Protein AF-A0A9W8JHU0-F1 (afdb_monomer_lite)

Sequence (230 aa):
MAGVMGHVMDSIQKGAQGLMTTDEAKEFADSNRLIPSFDATATEPGDVYPLHNIIPEAEWKALSVSAFDSTTNDKERLALLPHRSSEWVRRQLKAITVSKDSSKTKKKNIKILLYISGMLAFRQATFKKDIEKDRIYERLAPLPTIVADSLLSRFTELENFAADSETLAKDLSMSTTEINQLFKSLGCKISKLTDRERTRLGIADNAAETKRAVLTAPVEFPKPRLKRKT

Foldseek 3Di:
DVVVVVVVVVVVVVVCPPPQDPVSVVVVVVVPDPDFDADPPDPDPQRRHDPCSVPPPVQLVQDDCVQVVPDPDLVSNLVLALANPDPVLSVQLVCLVPDPDDPVVSSVSVSVSNLVSLVVLQCVQPVDPQRDLVSNCVSNVSGDVVSSVVCCVPVHDLPPQKAQLVVVCVVVVHDSVVSVVVLLQVQWDWAQDDPVRCNRSVHDPVCRPGTIGHADPPRDHDDPDDDDDD

pLDDT: mean 80.21, std 10.45, range [53.59, 92.62]

Radius of gyration: 26.2 Å; chains: 1; bounding box: 68×59×77 Å

Organism: NCBI:txid2828524

Structure (mmCIF, N/CA/C/O backbone):
data_AF-A0A9W8JHU0-F1
#
_entry.id   AF-A0A9W8JHU0-F1
#
loop_
_atom_site.group_PDB
_atom_site.id
_atom_site.type_symbol
_atom_site.label_atom_id
_atom_site.label_alt_id
_atom_site.label_comp_id
_atom_site.label_asym_id
_atom_site.label_entity_id
_atom_site.label_seq_id
_atom_site.pdbx_PDB_ins_code
_atom_site.Cartn_x
_atom_site.Cartn_y
_atom_site.Cartn_z
_atom_site.occupancy
_atom_site.B_iso_or_equiv
_atom_site.auth_seq_id
_atom_site.auth_comp_id
_atom_site.auth_asym_id
_atom_site.auth_atom_id
_atom_site.pdbx_PDB_model_num
ATOM 1 N N . MET A 1 1 ? -0.727 37.476 53.785 1.00 55.06 1 MET A N 1
ATOM 2 C CA . MET A 1 1 ? -1.318 37.302 52.436 1.00 55.06 1 MET A CA 1
ATOM 3 C C . MET A 1 1 ? -0.439 36.520 51.444 1.00 55.06 1 MET A C 1
ATOM 5 O O . MET A 1 1 ? -0.880 36.312 50.327 1.00 55.06 1 MET A O 1
ATOM 9 N N . ALA A 1 2 ? 0.745 36.010 51.823 1.00 54.62 2 ALA A N 1
ATOM 10 C CA . ALA A 1 2 ? 1.618 35.261 50.902 1.00 54.62 2 ALA A CA 1
ATOM 11 C C . ALA A 1 2 ? 1.202 33.787 50.665 1.00 54.62 2 ALA A C 1
ATOM 13 O O . ALA A 1 2 ? 1.438 33.254 49.589 1.00 54.62 2 ALA A O 1
ATOM 14 N N . GLY A 1 3 ? 0.540 33.134 51.631 1.00 58.03 3 GLY A N 1
ATOM 15 C CA . GLY A 1 3 ? 0.167 31.711 51.522 1.00 58.03 3 GLY A CA 1
ATOM 16 C C . GLY A 1 3 ? -1.015 31.410 50.591 1.00 58.03 3 GLY A C 1
ATOM 17 O O . GLY A 1 3 ? -1.112 30.313 50.053 1.00 58.03 3 GLY A O 1
ATOM 18 N N . VAL A 1 4 ? -1.895 32.389 50.347 1.00 61.19 4 VAL A N 1
ATOM 19 C CA . VAL A 1 4 ? -3.080 32.203 49.485 1.00 61.19 4 VAL A CA 1
ATOM 20 C C . VAL A 1 4 ? -2.676 32.127 48.011 1.00 61.19 4 VAL A C 1
ATOM 22 O O . VAL A 1 4 ? -3.212 31.310 47.271 1.00 61.19 4 VAL A O 1
ATOM 25 N N . MET A 1 5 ? -1.664 32.901 47.604 1.00 60.38 5 MET A N 1
ATOM 26 C CA . MET A 1 5 ? -1.100 32.836 46.251 1.00 60.38 5 MET A CA 1
ATOM 27 C C . MET A 1 5 ? -0.494 31.460 45.947 1.00 60.38 5 MET A C 1
ATOM 29 O O . MET A 1 5 ? -0.677 30.957 44.845 1.00 60.38 5 MET A O 1
ATOM 33 N N . GLY A 1 6 ? 0.154 30.815 46.926 1.00 71.56 6 GLY A N 1
ATOM 34 C CA . GLY A 1 6 ? 0.712 29.467 46.764 1.00 71.56 6 GLY A CA 1
ATOM 35 C C . GLY A 1 6 ? -0.357 28.408 46.485 1.00 71.56 6 GLY A C 1
ATOM 36 O O . GLY A 1 6 ? -0.206 27.615 45.563 1.00 71.56 6 GLY A O 1
ATOM 37 N N . HIS A 1 7 ? -1.481 28.446 47.207 1.00 70.94 7 HIS A N 1
ATOM 38 C CA . HIS A 1 7 ? -2.600 27.524 46.976 1.00 70.94 7 HIS A CA 1
ATOM 39 C C . HIS A 1 7 ? -3.327 27.772 45.648 1.00 70.94 7 HIS A C 1
ATOM 41 O O . HIS A 1 7 ? -3.800 26.823 45.021 1.00 70.94 7 HIS A O 1
ATOM 47 N N . VAL A 1 8 ? -3.399 29.027 45.195 1.00 72.88 8 VAL A N 1
ATOM 48 C CA . VAL A 1 8 ? -3.944 29.365 43.872 1.00 72.88 8 VAL A CA 1
ATOM 49 C C . VAL A 1 8 ? -3.005 28.880 42.761 1.00 72.88 8 VAL A C 1
ATOM 51 O O . VAL A 1 8 ? -3.4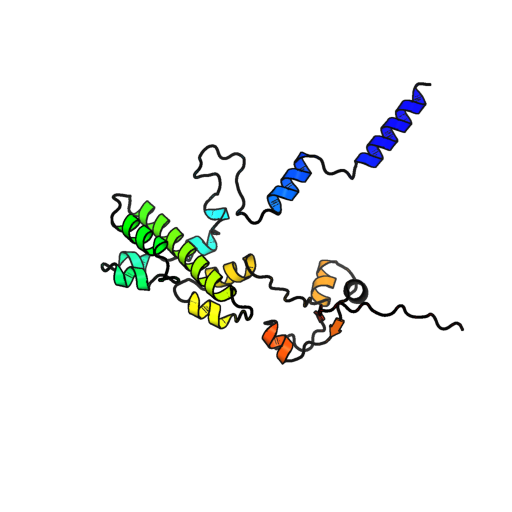65 28.287 41.793 1.00 72.88 8 VAL A O 1
ATOM 54 N N . MET A 1 9 ? -1.687 29.028 42.920 1.00 69.81 9 MET A N 1
ATOM 55 C CA . MET A 1 9 ? -0.715 28.517 41.945 1.00 69.81 9 MET A CA 1
ATOM 56 C C . MET A 1 9 ? -0.734 26.980 41.855 1.00 69.81 9 MET A C 1
ATOM 58 O O . MET A 1 9 ? -0.717 26.428 40.758 1.00 69.81 9 MET A O 1
ATOM 62 N N . ASP A 1 10 ? -0.831 26.296 42.999 1.00 74.62 10 ASP A N 1
ATOM 63 C CA . ASP A 1 10 ? -0.839 24.828 43.095 1.00 74.62 10 ASP A CA 1
ATOM 64 C C . ASP A 1 10 ? -2.139 24.213 42.533 1.00 74.62 10 ASP A C 1
ATOM 66 O O . ASP A 1 10 ? -2.130 23.162 41.888 1.00 74.62 10 ASP A O 1
ATOM 70 N N . SER A 1 11 ? -3.274 24.905 42.696 1.00 69.31 11 SER A N 1
ATOM 71 C CA . SER A 1 11 ? -4.550 24.508 42.078 1.00 69.31 11 SER A CA 1
ATOM 72 C C . SER A 1 11 ? -4.576 24.745 40.564 1.00 69.31 11 SER A C 1
ATOM 74 O O . SER A 1 11 ? -5.120 23.913 39.836 1.00 69.31 11 SER A O 1
ATOM 76 N N . ILE A 1 12 ? -3.925 25.805 40.070 1.00 67.31 12 ILE A N 1
ATOM 77 C CA . ILE A 1 12 ? -3.731 26.033 38.629 1.00 67.31 12 ILE A CA 1
ATOM 78 C C . ILE A 1 12 ? -2.804 24.963 38.027 1.00 67.31 12 ILE A C 1
ATOM 80 O O . ILE A 1 12 ? -3.128 24.404 36.980 1.00 67.31 12 ILE A O 1
ATOM 84 N N . GLN A 1 13 ? -1.698 24.610 38.695 1.00 63.06 13 GLN A N 1
ATOM 85 C CA . GLN A 1 13 ? -0.788 23.551 38.234 1.00 63.06 13 GLN A CA 1
ATOM 86 C C . GLN A 1 13 ? -1.458 22.171 38.193 1.00 63.06 13 GLN A C 1
ATOM 88 O O . GLN A 1 13 ? -1.288 21.447 37.214 1.00 63.06 13 GLN A O 1
ATOM 93 N N . LYS A 1 14 ? -2.278 21.821 39.194 1.00 67.38 14 LYS A N 1
ATOM 94 C CA . LYS A 1 14 ? -3.078 20.581 39.172 1.00 67.38 14 LYS A CA 1
ATOM 95 C C . LYS A 1 14 ? -4.123 20.554 38.056 1.00 67.38 14 LYS A C 1
ATOM 97 O O . LYS A 1 14 ? -4.349 19.498 37.478 1.00 67.38 14 LYS A O 1
ATOM 102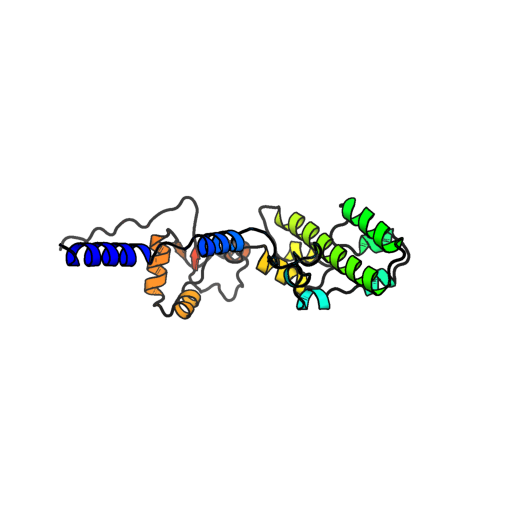 N N . GLY A 1 15 ? -4.738 21.691 37.726 1.00 64.06 15 GLY A N 1
ATOM 103 C CA . GLY A 1 15 ? -5.664 21.797 36.591 1.00 64.06 15 GLY A CA 1
ATOM 104 C C . GLY A 1 15 ? -4.973 21.710 35.225 1.00 64.06 15 GLY A C 1
ATOM 105 O O . GLY A 1 15 ? -5.574 21.245 34.260 1.00 64.06 15 GLY A O 1
ATOM 106 N N . ALA A 1 16 ? -3.701 22.112 35.147 1.00 60.84 16 ALA A N 1
ATOM 107 C CA . ALA A 1 16 ? -2.912 22.105 33.918 1.00 60.84 16 ALA A CA 1
ATOM 108 C C . ALA A 1 16 ? -2.255 20.751 33.587 1.00 60.84 16 ALA A C 1
ATOM 110 O O . ALA A 1 16 ? -1.805 20.572 32.461 1.00 60.84 16 ALA A O 1
ATOM 111 N N . GLN A 1 17 ? -2.242 19.777 34.507 1.00 59.00 17 GLN A N 1
ATOM 112 C CA . GLN A 1 17 ? -1.649 18.444 34.284 1.00 59.00 17 GLN A CA 1
ATOM 113 C C . GLN A 1 17 ? -2.310 17.622 33.159 1.00 59.00 17 GLN A C 1
ATOM 115 O O . GLN A 1 17 ? -1.740 16.626 32.729 1.00 59.00 17 GLN A O 1
ATOM 120 N N . GLY A 1 18 ? -3.499 18.016 32.687 1.00 59.31 18 GLY A N 1
ATOM 121 C CA . GLY A 1 18 ? -4.190 17.379 31.558 1.00 59.31 18 GLY A CA 1
ATOM 122 C C . GLY A 1 18 ? -4.117 18.157 30.240 1.00 59.31 18 GLY A C 1
ATOM 123 O O . GLY A 1 18 ? -4.690 17.713 29.247 1.00 59.31 18 GLY A O 1
ATOM 124 N N . LEU A 1 19 ? -3.468 19.327 30.220 1.00 63.78 19 LEU A N 1
ATOM 125 C CA . LEU A 1 19 ? -3.257 20.093 28.995 1.00 63.78 19 LEU A CA 1
ATOM 126 C C . LEU A 1 19 ? -2.015 19.548 28.299 1.00 63.78 19 LEU A C 1
ATOM 128 O O . LEU A 1 19 ? -0.898 19.750 28.766 1.00 63.78 19 LEU A O 1
ATOM 132 N N . MET A 1 20 ? -2.236 18.863 27.179 1.00 65.38 20 MET A N 1
ATOM 133 C CA . MET A 1 20 ? -1.169 18.443 26.279 1.00 65.38 20 MET A CA 1
ATOM 134 C C . MET A 1 20 ? -0.327 19.670 25.912 1.00 65.38 20 MET A C 1
ATOM 136 O O . MET A 1 20 ? -0.871 20.709 25.518 1.00 65.38 20 MET A O 1
ATOM 140 N N . THR A 1 21 ? 0.986 19.574 26.103 1.00 79.00 21 THR A N 1
ATOM 141 C CA . THR A 1 21 ? 1.899 20.671 25.773 1.00 79.00 21 THR A CA 1
ATOM 142 C C . THR A 1 21 ? 1.829 20.976 24.276 1.00 79.00 21 THR A C 1
ATOM 144 O O . THR A 1 21 ? 1.393 20.149 23.473 1.00 79.00 21 THR A O 1
ATOM 147 N N . THR A 1 22 ? 2.237 22.178 23.864 1.00 74.50 22 THR A N 1
ATOM 148 C CA . THR A 1 22 ? 2.213 22.558 22.440 1.00 74.50 22 THR A CA 1
ATOM 149 C C . THR A 1 22 ? 3.026 21.604 21.565 1.00 74.50 22 THR A C 1
ATOM 151 O O . THR A 1 22 ? 2.660 21.382 20.411 1.00 74.50 22 THR A O 1
ATOM 154 N N . ASP A 1 23 ? 4.086 21.021 22.122 1.00 76.94 23 ASP A N 1
ATOM 155 C CA . ASP A 1 23 ? 4.966 20.085 21.426 1.00 76.94 23 ASP A CA 1
ATOM 156 C C . ASP A 1 23 ? 4.333 18.692 21.330 1.00 76.94 23 ASP A C 1
ATOM 158 O O . ASP A 1 23 ? 4.221 18.157 20.230 1.00 76.94 23 ASP A O 1
ATOM 162 N N . GLU A 1 24 ? 3.778 18.161 22.423 1.00 75.12 24 GLU A N 1
ATOM 163 C CA . GLU A 1 24 ? 3.021 16.897 22.404 1.00 75.12 24 GLU A CA 1
ATOM 164 C C . GLU A 1 24 ? 1.788 16.985 21.489 1.00 75.12 24 GLU A C 1
ATOM 166 O O . GLU A 1 24 ? 1.458 16.037 20.779 1.00 75.12 24 GLU A O 1
ATOM 171 N N . ALA A 1 25 ? 1.123 18.145 21.441 1.00 72.06 25 ALA A N 1
ATOM 172 C CA . ALA A 1 25 ? -0.010 18.376 20.551 1.00 72.06 25 ALA A CA 1
ATOM 173 C C . ALA A 1 25 ? 0.395 18.358 19.080 1.00 72.06 25 ALA A C 1
ATOM 175 O O . ALA A 1 25 ? -0.348 17.861 18.229 1.00 72.06 25 ALA A O 1
ATOM 176 N N . LYS A 1 26 ? 1.582 18.886 18.782 1.00 76.38 26 LYS A N 1
ATOM 177 C CA . LYS A 1 26 ? 2.152 18.862 17.443 1.00 76.38 26 LYS A CA 1
ATOM 178 C C . LYS A 1 26 ? 2.584 17.450 17.057 1.00 76.38 26 LYS A C 1
ATOM 180 O O . LYS A 1 26 ? 2.244 17.022 15.963 1.00 76.38 26 LYS A O 1
ATOM 185 N N . GLU A 1 27 ? 3.241 16.706 17.941 1.00 75.12 27 GLU A N 1
ATOM 186 C CA . GLU A 1 27 ? 3.619 15.306 17.702 1.00 75.12 27 GLU A CA 1
ATOM 187 C C . GLU A 1 27 ? 2.394 14.400 17.518 1.00 75.12 27 GLU A C 1
ATOM 189 O O . GLU A 1 27 ? 2.356 13.562 16.613 1.00 75.12 27 GLU A O 1
ATOM 194 N N . PHE A 1 28 ? 1.342 14.605 18.313 1.00 69.25 28 PHE A N 1
ATOM 195 C CA . PHE A 1 28 ? 0.068 13.908 18.148 1.00 69.25 28 PHE A CA 1
ATOM 196 C C . PHE A 1 28 ? -0.609 14.257 16.816 1.00 69.25 28 PHE A C 1
ATOM 198 O O . PHE A 1 28 ? -1.157 13.389 16.135 1.00 69.25 28 PHE A O 1
ATOM 205 N N . ALA A 1 29 ? -0.572 15.526 16.409 1.00 72.06 29 ALA A N 1
ATOM 206 C CA . ALA A 1 29 ? -1.088 15.928 15.108 1.00 72.06 29 ALA A CA 1
ATOM 207 C C . ALA A 1 29 ? -0.252 15.330 13.966 1.00 72.06 29 ALA A C 1
ATOM 209 O O . ALA A 1 29 ? -0.825 14.833 13.000 1.00 72.06 29 ALA A O 1
ATOM 210 N N . ASP A 1 30 ? 1.077 15.349 14.086 1.00 74.69 30 ASP A N 1
ATOM 211 C CA . ASP A 1 30 ? 2.030 14.893 13.073 1.00 74.69 30 ASP A CA 1
ATOM 212 C C . ASP A 1 30 ? 2.004 13.368 12.894 1.00 74.69 30 ASP A C 1
ATOM 214 O O . ASP A 1 30 ? 2.036 12.899 11.757 1.00 74.69 30 ASP A O 1
ATOM 218 N N . SER A 1 31 ? 1.835 12.603 13.976 1.00 71.44 31 SER A N 1
ATOM 219 C CA . SER A 1 31 ? 1.656 11.141 13.937 1.00 71.44 31 SER A CA 1
ATOM 220 C C . SER A 1 31 ? 0.327 10.700 13.316 1.00 71.44 31 SER A C 1
ATOM 222 O O . SER A 1 31 ? 0.262 9.635 12.708 1.00 71.44 31 SER A O 1
ATOM 224 N N . ASN A 1 32 ? -0.718 11.529 13.401 1.00 74.44 32 ASN A N 1
ATOM 225 C CA . ASN A 1 32 ? -2.018 11.261 12.778 1.00 74.44 32 ASN A CA 1
ATOM 226 C C . ASN A 1 32 ? -2.114 11.729 11.316 1.00 74.44 32 ASN A C 1
ATOM 228 O O . ASN A 1 32 ? -3.148 11.540 10.667 1.00 74.44 32 ASN A O 1
ATOM 232 N N . ARG A 1 33 ? -1.070 12.360 10.766 1.00 78.50 33 ARG A N 1
ATOM 233 C CA . ARG A 1 33 ? -1.072 12.754 9.352 1.00 78.50 33 ARG A CA 1
ATOM 234 C C . ARG A 1 33 ? -1.004 11.513 8.466 1.00 78.50 33 ARG A C 1
ATOM 236 O O . ARG A 1 33 ? -0.225 10.599 8.704 1.00 78.50 33 ARG A O 1
ATOM 243 N N . LEU A 1 34 ? -1.759 11.531 7.366 1.00 82.94 34 LEU A N 1
ATOM 244 C CA . LEU A 1 34 ? -1.748 10.486 6.332 1.00 82.94 34 LEU A CA 1
ATOM 245 C C . LEU A 1 34 ? -0.512 10.596 5.420 1.00 82.94 34 LEU A C 1
ATOM 247 O O . LEU A 1 34 ? -0.625 10.685 4.196 1.00 82.94 34 LEU A O 1
ATOM 251 N N . ILE A 1 35 ? 0.671 10.642 6.025 1.00 85.25 35 ILE A N 1
ATOM 252 C CA . ILE A 1 35 ? 1.967 10.690 5.350 1.00 85.25 35 ILE A CA 1
ATOM 253 C C . ILE A 1 35 ? 2.872 9.594 5.919 1.00 85.25 35 ILE A C 1
ATOM 255 O O . ILE A 1 35 ? 2.675 9.167 7.056 1.00 85.25 35 ILE A O 1
ATOM 259 N N . PRO A 1 36 ? 3.862 9.109 5.152 1.00 86.06 36 PRO A N 1
ATOM 260 C CA . PRO A 1 36 ? 4.868 8.207 5.696 1.00 86.06 36 PRO A CA 1
ATOM 261 C C . PRO A 1 36 ? 5.606 8.847 6.878 1.00 86.06 36 PRO A C 1
ATOM 263 O O . PRO A 1 36 ? 5.732 10.069 6.942 1.00 86.06 36 PRO A O 1
ATOM 266 N N . SER A 1 37 ? 6.133 8.020 7.783 1.00 87.06 37 SER A N 1
ATOM 267 C CA . SER A 1 37 ? 6.939 8.507 8.907 1.00 87.06 37 SER A CA 1
ATOM 268 C C . SER A 1 37 ? 8.155 9.284 8.392 1.00 87.06 37 SER A C 1
ATOM 270 O O . SER A 1 37 ? 8.978 8.734 7.647 1.00 87.06 37 SER A O 1
ATOM 272 N N . PHE A 1 38 ? 8.222 10.565 8.758 1.00 87.69 38 PHE A N 1
ATOM 273 C CA . PHE A 1 38 ? 9.250 11.504 8.326 1.00 87.69 38 PHE A CA 1
ATOM 274 C C . PHE A 1 38 ? 10.276 11.740 9.431 1.00 87.69 38 PHE A C 1
ATOM 276 O O . PHE A 1 38 ? 9.957 11.683 10.617 1.00 87.69 38 PHE A O 1
ATOM 283 N N . ASP A 1 39 ? 11.506 12.038 9.030 1.00 87.00 39 ASP A N 1
ATOM 284 C CA . ASP A 1 39 ? 12.562 12.467 9.937 1.00 87.00 39 ASP A CA 1
ATOM 285 C C . ASP A 1 39 ? 12.644 13.999 9.933 1.00 87.00 39 ASP A C 1
ATOM 287 O O . ASP A 1 39 ? 13.034 14.620 8.942 1.00 87.00 39 ASP A O 1
ATOM 291 N N . ALA A 1 40 ? 12.253 14.621 11.048 1.00 85.62 40 ALA A N 1
ATOM 292 C CA . ALA A 1 40 ? 12.292 16.073 11.220 1.00 85.62 40 ALA A CA 1
ATOM 293 C C . ALA A 1 40 ? 13.720 16.633 11.351 1.00 85.62 40 ALA A C 1
ATOM 295 O O . ALA A 1 40 ? 13.917 17.843 11.242 1.00 85.62 40 ALA A O 1
ATOM 296 N N . THR A 1 41 ? 14.706 15.770 11.606 1.00 88.00 41 THR A N 1
ATOM 297 C CA . THR A 1 41 ? 16.115 16.143 11.781 1.00 88.00 41 THR A CA 1
ATOM 298 C C . THR A 1 41 ? 16.927 16.010 10.495 1.00 88.00 41 THR A C 1
ATOM 300 O O . THR A 1 41 ? 18.086 16.427 10.455 1.00 88.00 41 THR A O 1
ATOM 303 N N . ALA A 1 42 ? 16.319 15.471 9.432 1.00 89.19 42 ALA A N 1
ATOM 304 C CA . ALA A 1 42 ? 16.970 15.291 8.146 1.00 89.19 42 ALA A CA 1
ATOM 305 C C . ALA A 1 42 ? 17.438 16.631 7.560 1.00 89.19 42 ALA A C 1
ATOM 307 O O . ALA A 1 42 ? 16.661 17.571 7.376 1.00 89.19 42 ALA A O 1
ATOM 308 N N . THR A 1 43 ? 18.726 16.703 7.232 1.00 90.81 43 THR A N 1
ATOM 309 C CA . THR A 1 43 ? 19.352 17.876 6.608 1.00 90.81 43 THR A CA 1
ATOM 310 C C . THR A 1 43 ? 19.318 17.810 5.084 1.00 90.81 43 THR A C 1
ATOM 312 O O . THR A 1 43 ? 19.311 18.851 4.424 1.00 90.81 43 THR A O 1
ATOM 315 N N . GLU A 1 44 ? 19.256 16.604 4.511 1.00 91.38 44 GLU A N 1
ATOM 316 C CA . GLU A 1 44 ? 19.123 16.389 3.074 1.00 91.38 44 GLU A CA 1
ATOM 317 C C . GLU A 1 44 ? 17.674 16.062 2.678 1.00 91.38 44 GLU A C 1
ATOM 319 O O . GLU A 1 44 ? 17.025 15.230 3.318 1.00 91.38 44 GLU A O 1
ATOM 324 N N . PRO A 1 45 ? 17.161 16.618 1.561 1.00 89.50 45 PRO A N 1
ATOM 325 C CA . PRO A 1 45 ? 15.806 16.324 1.086 1.00 89.50 45 PRO A CA 1
ATOM 326 C C . PRO A 1 45 ? 15.527 14.834 0.841 1.00 89.50 45 PRO A C 1
ATOM 328 O O . PRO A 1 45 ? 14.377 14.404 0.915 1.00 89.50 45 PRO A O 1
ATOM 331 N N . GLY A 1 46 ? 16.562 14.050 0.522 1.00 85.44 46 GLY A N 1
ATOM 332 C CA . GLY A 1 46 ? 16.449 12.609 0.283 1.00 85.44 46 GLY A CA 1
ATOM 333 C C . GLY A 1 46 ? 16.220 11.781 1.549 1.00 85.44 46 GLY A C 1
ATOM 334 O O . GLY A 1 46 ? 15.676 10.682 1.447 1.00 85.44 46 GLY A O 1
ATOM 335 N N . ASP A 1 47 ? 16.584 12.321 2.713 1.00 88.00 47 ASP A N 1
ATOM 336 C CA . ASP A 1 47 ? 16.545 11.616 3.996 1.00 88.00 47 ASP A CA 1
ATOM 337 C C . ASP A 1 47 ? 15.312 11.972 4.831 1.00 88.00 47 ASP A C 1
ATOM 339 O O . ASP A 1 47 ? 14.988 11.257 5.774 1.00 88.00 47 ASP A O 1
ATOM 343 N N . VAL A 1 48 ? 14.562 13.010 4.435 1.00 92.19 48 VAL A N 1
ATOM 344 C CA . VAL A 1 48 ? 13.294 13.406 5.080 1.00 92.19 48 VAL A CA 1
ATOM 345 C C . VAL A 1 48 ? 12.320 12.231 5.165 1.00 92.19 48 VAL A C 1
ATOM 347 O O . VAL A 1 48 ? 11.608 12.083 6.154 1.00 92.19 48 VAL A O 1
ATOM 350 N N . TYR A 1 49 ? 12.302 11.374 4.141 1.00 90.81 49 TYR A N 1
ATOM 351 C CA . TYR A 1 49 ? 11.541 10.130 4.148 1.00 90.81 49 TYR A CA 1
ATOM 352 C C . TYR A 1 49 ? 12.469 8.943 3.890 1.00 90.81 49 TYR A C 1
ATOM 354 O O . TYR A 1 49 ? 12.695 8.571 2.730 1.00 90.81 49 TYR A O 1
ATOM 362 N N . PRO A 1 50 ? 12.988 8.309 4.954 1.00 91.12 50 PRO A N 1
ATOM 363 C CA . PRO A 1 50 ? 13.843 7.143 4.819 1.00 91.12 50 PRO A CA 1
ATOM 364 C C . PRO A 1 50 ? 13.151 6.034 4.020 1.00 91.12 50 PRO A C 1
ATOM 366 O O . PRO A 1 50 ? 11.972 5.733 4.222 1.00 91.12 50 PRO A O 1
ATOM 369 N N . LEU A 1 51 ? 13.895 5.370 3.130 1.00 90.00 51 LEU A N 1
ATOM 370 C CA . LEU A 1 51 ? 13.337 4.345 2.236 1.00 90.00 51 LEU A CA 1
ATOM 371 C C . LEU A 1 51 ? 12.578 3.252 3.002 1.00 90.00 51 LEU A C 1
ATOM 373 O O . LEU A 1 51 ? 11.516 2.822 2.559 1.00 90.00 51 LEU A O 1
ATOM 377 N N . HIS A 1 52 ? 13.117 2.821 4.143 1.00 91.12 52 HIS A N 1
ATOM 378 C CA . HIS A 1 52 ? 12.545 1.741 4.944 1.00 91.12 52 HIS A CA 1
ATOM 379 C C . HIS A 1 52 ? 11.288 2.140 5.725 1.00 91.12 52 HIS A C 1
ATOM 381 O O . HIS A 1 52 ? 10.504 1.263 6.080 1.00 91.12 52 HIS A O 1
ATOM 387 N N . ASN A 1 53 ? 11.049 3.443 5.899 1.00 88.81 53 ASN A N 1
ATOM 388 C CA . ASN A 1 53 ? 9.806 3.962 6.470 1.00 88.81 53 ASN A CA 1
ATOM 389 C C . ASN A 1 53 ? 8.665 3.949 5.440 1.00 88.81 53 ASN A C 1
ATOM 391 O O . ASN A 1 53 ? 7.497 3.891 5.813 1.00 88.81 53 ASN A O 1
ATOM 395 N N . ILE A 1 54 ? 8.993 3.988 4.143 1.00 90.56 54 ILE A N 1
ATOM 396 C CA . ILE A 1 54 ? 8.017 3.891 3.046 1.00 90.56 54 ILE A CA 1
ATOM 397 C C . ILE A 1 54 ? 7.808 2.427 2.626 1.00 90.56 54 ILE A C 1
ATOM 399 O O . ILE A 1 54 ? 6.679 1.994 2.380 1.00 90.56 54 ILE A O 1
ATOM 403 N N . ILE A 1 55 ? 8.906 1.677 2.499 1.00 92.50 55 ILE A N 1
ATOM 404 C CA . ILE A 1 55 ? 8.934 0.283 2.052 1.00 92.50 55 ILE A CA 1
ATOM 405 C C . ILE A 1 55 ? 9.689 -0.537 3.099 1.00 92.50 55 ILE A C 1
ATOM 407 O O . ILE A 1 55 ? 10.926 -0.500 3.113 1.00 92.50 55 ILE A O 1
ATOM 411 N N . PRO A 1 56 ? 8.997 -1.312 3.949 1.00 92.62 56 PRO A N 1
ATOM 412 C CA . PRO A 1 56 ? 9.672 -2.114 4.954 1.00 92.62 56 PRO A CA 1
ATOM 413 C C . PRO A 1 56 ? 10.710 -3.052 4.362 1.00 92.62 56 PRO A C 1
ATOM 415 O O . PRO A 1 56 ? 10.604 -3.530 3.229 1.00 92.62 56 PRO A O 1
ATOM 418 N N . GLU A 1 57 ? 11.715 -3.371 5.167 1.00 92.00 57 GLU A N 1
ATOM 419 C CA . GLU A 1 57 ? 12.859 -4.158 4.722 1.00 92.00 57 GLU A CA 1
ATOM 420 C C . GLU A 1 57 ? 12.464 -5.556 4.210 1.00 92.00 57 GLU A C 1
ATOM 422 O O . GLU A 1 57 ? 13.047 -6.044 3.239 1.00 92.00 57 GLU A O 1
ATOM 427 N N . ALA A 1 58 ? 11.438 -6.176 4.805 1.00 90.88 58 ALA A N 1
ATOM 428 C CA . ALA A 1 58 ? 10.905 -7.468 4.371 1.00 90.88 58 ALA A CA 1
ATOM 429 C C . ALA A 1 58 ? 10.359 -7.420 2.931 1.00 90.88 58 ALA A C 1
ATOM 431 O O . ALA A 1 58 ? 10.693 -8.270 2.105 1.00 90.88 58 ALA A O 1
ATOM 432 N N . GLU A 1 59 ? 9.592 -6.380 2.599 1.00 91.50 59 GLU A N 1
ATOM 433 C CA . GLU A 1 59 ? 9.065 -6.155 1.249 1.00 91.50 59 GLU A CA 1
ATOM 434 C C . GLU A 1 59 ? 10.192 -5.808 0.279 1.00 91.50 59 GLU A C 1
ATOM 436 O O . GLU A 1 59 ? 10.290 -6.372 -0.811 1.00 91.50 59 GLU A O 1
ATOM 441 N N . TRP A 1 60 ? 11.101 -4.926 0.699 1.00 92.31 60 TRP A N 1
ATOM 442 C CA . TRP A 1 60 ? 12.234 -4.505 -0.118 1.00 92.31 60 TRP A CA 1
ATOM 443 C C . TRP A 1 60 ? 13.131 -5.677 -0.538 1.00 92.31 60 TRP A C 1
ATOM 445 O O . TRP A 1 60 ? 13.610 -5.725 -1.681 1.00 92.31 60 TRP A O 1
ATOM 455 N N . LYS A 1 61 ? 13.355 -6.631 0.373 1.00 91.25 61 LYS A N 1
ATOM 456 C CA . LYS A 1 61 ? 14.097 -7.871 0.108 1.00 91.25 61 LYS A CA 1
ATOM 457 C C . LYS A 1 61 ? 13.342 -8.792 -0.849 1.00 91.25 61 LYS A C 1
ATOM 459 O O . LYS A 1 61 ? 13.972 -9.339 -1.750 1.00 91.25 61 LYS A O 1
ATOM 464 N N . ALA A 1 62 ? 12.023 -8.908 -0.701 1.00 91.44 62 ALA A N 1
ATOM 465 C CA . ALA A 1 62 ? 11.187 -9.763 -1.543 1.00 91.44 62 ALA A CA 1
ATOM 466 C C . ALA A 1 62 ? 11.067 -9.272 -3.000 1.00 91.44 62 ALA A C 1
ATOM 468 O O . ALA A 1 62 ? 10.899 -10.084 -3.908 1.00 91.44 62 ALA A O 1
ATOM 469 N N . LEU A 1 63 ? 11.170 -7.962 -3.255 1.00 89.00 63 LEU A N 1
ATOM 470 C CA . LEU A 1 63 ? 11.091 -7.409 -4.613 1.00 89.00 63 LEU A CA 1
ATOM 471 C C . LEU A 1 63 ? 12.259 -7.888 -5.496 1.00 89.00 63 LEU A C 1
ATOM 473 O O . LEU A 1 63 ? 13.421 -7.518 -5.281 1.00 89.00 63 LEU A O 1
ATOM 477 N N . SER A 1 64 ? 11.944 -8.655 -6.543 1.00 83.56 64 SER A N 1
ATOM 478 C CA . SER A 1 64 ? 12.909 -9.155 -7.527 1.00 83.56 64 SER A CA 1
ATOM 479 C C . SER A 1 64 ? 13.039 -8.230 -8.740 1.00 83.56 64 SER A C 1
ATOM 481 O O . SER A 1 64 ? 12.042 -7.830 -9.335 1.00 83.56 64 SER A O 1
ATOM 483 N N . VAL A 1 65 ? 14.277 -7.950 -9.159 1.00 86.44 65 VAL A N 1
ATOM 484 C CA . VAL A 1 65 ? 14.592 -7.151 -10.366 1.00 86.44 65 VAL A CA 1
ATOM 485 C C . VAL A 1 65 ? 15.142 -7.986 -11.527 1.00 86.44 65 VAL A C 1
ATOM 487 O O . VAL A 1 65 ? 15.341 -7.467 -12.620 1.00 86.44 65 VAL A O 1
ATOM 490 N N . SER A 1 66 ? 15.353 -9.286 -11.317 1.00 83.31 66 SER A N 1
ATOM 491 C CA . SER A 1 66 ? 15.953 -10.206 -12.296 1.00 83.31 66 SER A CA 1
ATOM 492 C C . SER A 1 66 ? 15.188 -10.272 -13.622 1.00 83.31 66 SER A C 1
ATOM 494 O O . SER A 1 66 ? 15.799 -10.350 -14.689 1.00 83.31 66 SER A O 1
ATOM 496 N N . ALA A 1 67 ? 13.857 -10.183 -13.579 1.00 84.06 67 ALA A N 1
ATOM 497 C CA . ALA A 1 67 ? 13.021 -10.158 -14.778 1.00 84.06 67 ALA A CA 1
ATOM 498 C C . ALA A 1 67 ? 13.269 -8.903 -15.644 1.00 84.06 67 ALA A C 1
ATOM 500 O O . ALA A 1 67 ? 13.240 -8.973 -16.870 1.00 84.06 67 ALA A O 1
ATOM 501 N N . PHE A 1 68 ? 13.582 -7.759 -15.028 1.00 83.69 68 PHE A N 1
ATOM 502 C CA . PHE A 1 68 ? 13.886 -6.521 -15.756 1.00 83.69 68 PHE A CA 1
ATOM 503 C C . PHE A 1 68 ? 15.296 -6.524 -16.354 1.00 83.69 68 PHE A C 1
ATOM 505 O O . PHE A 1 68 ? 15.482 -5.992 -17.448 1.00 83.69 68 PHE A O 1
ATOM 512 N N . ASP A 1 69 ? 16.258 -7.138 -15.657 1.00 81.88 69 ASP A N 1
ATOM 513 C CA . ASP A 1 69 ? 17.646 -7.274 -16.119 1.00 81.88 69 ASP A CA 1
ATOM 514 C C . ASP A 1 69 ? 17.752 -8.223 -17.329 1.00 81.88 69 ASP A C 1
ATOM 516 O O . ASP A 1 69 ? 18.528 -7.972 -18.248 1.00 81.88 69 ASP A O 1
ATOM 520 N N . SER A 1 70 ? 16.956 -9.298 -17.347 1.00 82.88 70 SER A N 1
ATOM 521 C CA . SER A 1 70 ? 16.938 -10.289 -18.439 1.00 82.88 70 SER A CA 1
ATOM 522 C C . SER A 1 70 ? 16.206 -9.809 -19.693 1.00 82.88 70 SER A C 1
ATOM 524 O O . SER A 1 70 ? 16.510 -10.249 -20.800 1.00 82.88 70 SER A O 1
ATOM 526 N N . THR A 1 71 ? 15.265 -8.881 -19.543 1.00 82.12 71 THR A N 1
ATOM 527 C CA . THR A 1 71 ? 14.444 -8.396 -20.651 1.00 82.12 71 THR A CA 1
ATOM 528 C C . THR A 1 71 ? 15.138 -7.248 -21.383 1.00 82.12 71 THR A C 1
ATOM 530 O O . THR A 1 71 ? 15.467 -6.224 -20.780 1.00 82.12 71 THR A O 1
ATOM 533 N N . THR A 1 72 ? 15.326 -7.367 -22.701 1.00 78.38 72 THR A N 1
ATOM 534 C CA . THR A 1 72 ? 15.925 -6.304 -23.537 1.00 78.38 72 THR A CA 1
ATOM 535 C C . THR A 1 72 ? 14.880 -5.319 -24.068 1.00 78.38 72 THR A C 1
ATOM 537 O O . THR A 1 72 ? 15.167 -4.133 -24.221 1.00 78.38 72 THR A O 1
ATOM 540 N N . ASN A 1 73 ? 13.661 -5.800 -24.323 1.00 86.50 73 ASN A N 1
ATOM 541 C CA . ASN A 1 73 ? 12.589 -5.049 -24.967 1.00 86.50 73 ASN A CA 1
ATOM 542 C C . ASN A 1 73 ? 11.782 -4.206 -23.964 1.00 86.50 73 ASN A C 1
ATOM 544 O O . ASN A 1 73 ? 11.249 -4.715 -22.977 1.00 86.50 73 ASN A O 1
ATOM 548 N N . ASP A 1 74 ? 11.615 -2.914 -24.247 1.00 82.19 74 ASP A N 1
ATOM 549 C CA . ASP A 1 74 ? 10.884 -1.992 -23.371 1.00 82.19 74 ASP A CA 1
ATOM 550 C C . ASP A 1 74 ? 9.402 -2.367 -23.208 1.00 82.19 74 ASP A C 1
ATOM 552 O O . ASP A 1 74 ? 8.825 -2.161 -22.139 1.00 82.19 74 ASP A O 1
ATOM 556 N N . LYS A 1 75 ? 8.777 -2.964 -24.234 1.00 85.31 75 LYS A N 1
ATOM 557 C CA . LYS A 1 75 ? 7.378 -3.420 -24.150 1.00 85.31 75 LYS A CA 1
ATOM 558 C C . LYS A 1 75 ? 7.201 -4.570 -23.160 1.00 85.31 75 LYS A C 1
ATOM 560 O O . LYS A 1 75 ? 6.227 -4.589 -22.413 1.00 85.31 75 LYS A O 1
ATOM 565 N N . GLU A 1 76 ? 8.146 -5.502 -23.136 1.00 86.25 76 GLU A N 1
ATOM 566 C CA . GLU A 1 76 ? 8.136 -6.635 -22.209 1.00 86.25 76 GLU A CA 1
ATOM 567 C C . GLU A 1 76 ? 8.431 -6.168 -20.782 1.00 86.25 76 GLU A C 1
ATOM 569 O O . GLU A 1 76 ? 7.730 -6.567 -19.855 1.00 86.25 76 GLU A O 1
ATOM 574 N N . ARG A 1 77 ? 9.357 -5.213 -20.602 1.00 86.38 77 ARG A N 1
ATOM 575 C CA . ARG A 1 77 ? 9.592 -4.587 -19.289 1.00 86.38 77 ARG A CA 1
ATOM 576 C C . ARG A 1 77 ? 8.335 -3.913 -18.740 1.00 86.38 77 ARG A C 1
ATOM 578 O O . ARG A 1 77 ? 8.048 -4.023 -17.553 1.00 86.38 77 ARG A O 1
ATOM 585 N N . LEU A 1 78 ? 7.554 -3.246 -19.591 1.00 85.94 78 LEU A N 1
ATOM 586 C CA . LEU A 1 78 ? 6.265 -2.673 -19.188 1.00 85.94 78 LEU A CA 1
ATOM 587 C C . LEU A 1 78 ? 5.239 -3.745 -18.807 1.00 85.94 78 LEU A C 1
ATOM 589 O O . LEU A 1 78 ? 4.404 -3.500 -17.938 1.00 85.94 78 LEU A O 1
ATOM 593 N N . ALA A 1 79 ? 5.284 -4.923 -19.432 1.00 87.62 79 ALA A N 1
ATOM 594 C CA . ALA A 1 79 ? 4.377 -6.018 -19.112 1.00 87.62 79 ALA A CA 1
ATOM 595 C C . ALA A 1 79 ? 4.642 -6.621 -17.719 1.00 87.62 79 ALA A C 1
ATOM 597 O O . ALA A 1 79 ? 3.707 -7.109 -17.085 1.00 87.62 79 ALA A O 1
ATOM 598 N N . LEU A 1 80 ? 5.875 -6.530 -17.215 1.00 86.62 80 LEU A N 1
ATOM 599 C CA . LEU A 1 80 ? 6.243 -6.983 -15.868 1.00 86.62 80 LEU A CA 1
ATOM 600 C C . LEU A 1 80 ? 5.660 -6.108 -14.746 1.00 86.62 80 LEU A C 1
ATOM 602 O O . LEU A 1 80 ? 5.656 -6.516 -13.588 1.00 86.62 80 LEU A O 1
ATOM 606 N N . LEU A 1 81 ? 5.181 -4.902 -15.060 1.00 87.50 81 LEU A N 1
ATOM 607 C CA . LEU A 1 81 ? 4.650 -3.980 -14.060 1.00 87.50 81 LEU A CA 1
ATOM 608 C C . LEU A 1 81 ? 3.159 -4.252 -13.769 1.00 87.50 81 LEU A C 1
ATOM 610 O O . LEU A 1 81 ? 2.383 -4.440 -14.714 1.00 87.50 81 LEU A O 1
ATOM 614 N N . PRO A 1 82 ? 2.729 -4.193 -12.489 1.00 85.31 82 PRO A N 1
ATOM 615 C CA . PRO A 1 82 ? 1.321 -4.341 -12.103 1.00 85.31 82 PRO A CA 1
ATOM 616 C C . PRO A 1 82 ? 0.393 -3.311 -12.761 1.00 85.31 82 PRO A C 1
ATOM 618 O O . PRO A 1 82 ? -0.690 -3.646 -13.239 1.00 85.31 82 PRO A O 1
ATOM 621 N N . HIS A 1 83 ? 0.820 -2.047 -12.830 1.00 85.00 83 HIS A N 1
ATOM 622 C CA . HIS A 1 83 ? 0.034 -0.953 -13.398 1.00 85.00 83 HIS A CA 1
ATOM 623 C C . HIS A 1 83 ? 0.673 -0.395 -14.674 1.00 85.00 83 HIS A C 1
ATOM 625 O O . HIS A 1 83 ? 1.659 0.344 -14.626 1.00 85.00 83 HIS A O 1
ATOM 631 N N . ARG A 1 84 ? 0.070 -0.723 -15.824 1.00 81.75 84 ARG A N 1
ATOM 632 C CA . ARG A 1 84 ? 0.609 -0.429 -17.168 1.00 81.75 84 ARG A CA 1
ATOM 633 C C . ARG A 1 84 ? 0.076 0.858 -17.805 1.00 81.75 84 ARG A C 1
ATOM 635 O O . ARG A 1 84 ? 0.664 1.357 -18.760 1.00 81.75 84 ARG A O 1
ATOM 642 N N . SER A 1 85 ? -1.041 1.382 -17.302 1.00 78.00 85 SER A N 1
ATOM 643 C CA . SER A 1 85 ? -1.743 2.540 -17.878 1.00 78.00 85 SER A CA 1
ATOM 644 C C . SER A 1 85 ? -1.132 3.894 -17.517 1.00 78.00 85 SER A C 1
ATOM 646 O O . SER A 1 85 ? -1.525 4.904 -18.089 1.00 78.00 85 SER A O 1
ATOM 648 N N . SER A 1 86 ? -0.186 3.945 -16.578 1.00 87.50 86 SER A N 1
ATOM 649 C CA . SER A 1 86 ? 0.424 5.210 -16.166 1.00 87.50 86 SER A CA 1
ATOM 650 C C . SER A 1 86 ? 1.537 5.635 -17.127 1.00 87.50 86 SER A C 1
ATOM 652 O O . SER A 1 86 ? 2.594 5.002 -17.201 1.00 87.50 86 SER A O 1
ATOM 654 N N . GLU A 1 87 ? 1.327 6.760 -17.813 1.00 88.88 87 GLU A N 1
ATOM 655 C CA . GLU A 1 87 ? 2.356 7.396 -18.648 1.00 88.88 87 GLU A CA 1
ATOM 656 C C . GLU A 1 87 ? 3.571 7.839 -17.821 1.00 88.88 87 GLU A C 1
ATOM 658 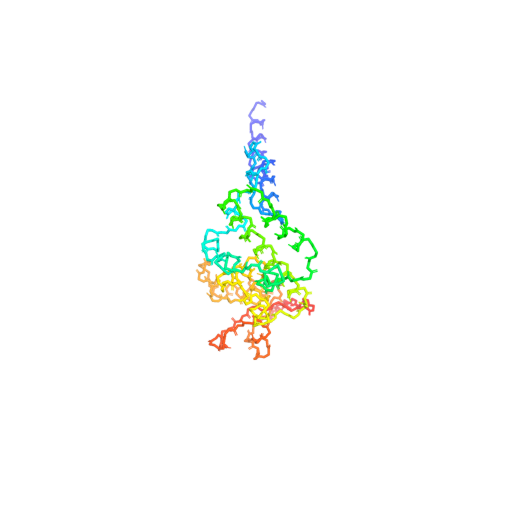O O . GLU A 1 87 ? 4.706 7.763 -18.292 1.00 88.88 87 GLU A O 1
ATOM 663 N N . TRP A 1 88 ? 3.366 8.223 -16.554 1.00 91.00 88 TRP A N 1
ATOM 664 C CA . TRP A 1 88 ? 4.471 8.552 -15.652 1.00 91.00 88 TRP A CA 1
ATOM 665 C C . TRP A 1 88 ? 5.370 7.337 -15.406 1.00 91.00 88 TRP A C 1
ATOM 667 O O . TRP A 1 88 ? 6.587 7.447 -15.547 1.00 91.00 88 TRP A O 1
ATOM 677 N N . VAL A 1 89 ? 4.780 6.170 -15.121 1.00 89.38 89 VAL A N 1
ATOM 678 C CA . VAL A 1 89 ? 5.532 4.924 -14.896 1.00 89.38 89 VAL A CA 1
ATOM 679 C C . VAL A 1 89 ? 6.318 4.540 -16.148 1.00 89.38 89 VAL A C 1
ATOM 681 O O . VAL A 1 89 ? 7.500 4.210 -16.060 1.00 89.38 89 VAL A O 1
ATOM 684 N N . ARG A 1 90 ? 5.695 4.650 -17.328 1.00 90.50 90 ARG A N 1
ATOM 685 C CA . ARG A 1 90 ? 6.354 4.375 -18.611 1.00 90.50 90 ARG A CA 1
ATOM 686 C C . ARG A 1 90 ? 7.539 5.305 -18.860 1.00 90.50 90 ARG A C 1
ATOM 688 O O . ARG A 1 90 ? 8.621 4.844 -19.225 1.00 90.50 90 ARG A O 1
ATOM 695 N N . ARG A 1 91 ? 7.346 6.609 -18.653 1.00 91.12 91 ARG A N 1
ATOM 696 C CA . ARG A 1 91 ? 8.401 7.614 -18.810 1.00 91.12 91 ARG A CA 1
ATOM 697 C C . ARG A 1 91 ? 9.548 7.370 -17.834 1.00 91.12 91 ARG A C 1
ATOM 699 O O . ARG A 1 91 ? 10.704 7.436 -18.242 1.00 91.12 91 ARG A O 1
ATOM 706 N N . GLN A 1 92 ? 9.234 7.051 -16.580 1.00 90.44 92 GLN A N 1
ATOM 707 C CA . GLN A 1 92 ? 10.236 6.807 -15.548 1.00 90.44 92 GLN A CA 1
ATOM 708 C C . GLN A 1 92 ? 11.044 5.538 -15.827 1.00 90.44 92 GLN A C 1
ATOM 710 O O . GLN A 1 92 ? 12.265 5.555 -15.694 1.00 90.44 92 GLN A O 1
ATOM 715 N N . LEU A 1 93 ? 10.395 4.464 -16.289 1.00 89.69 93 LEU A N 1
ATOM 716 C CA . LEU A 1 93 ? 11.085 3.243 -16.701 1.00 89.69 93 LEU A CA 1
ATOM 717 C C . LEU A 1 93 ? 12.099 3.531 -17.815 1.00 89.69 93 LEU A C 1
ATOM 719 O O . LEU A 1 93 ? 13.257 3.140 -17.703 1.00 89.69 93 LEU A O 1
ATOM 723 N N . LYS A 1 94 ? 11.686 4.280 -18.846 1.00 89.44 94 LYS A N 1
ATOM 724 C CA . LYS A 1 94 ? 12.568 4.686 -19.949 1.00 89.44 94 LYS A CA 1
ATOM 725 C C . LYS A 1 94 ? 13.717 5.584 -19.476 1.00 89.44 94 LYS A C 1
ATOM 727 O O . LYS A 1 94 ? 14.840 5.455 -19.950 1.00 89.44 94 LYS A O 1
ATOM 732 N N . ALA A 1 95 ? 13.455 6.491 -18.537 1.00 90.62 95 ALA A N 1
ATOM 733 C CA . ALA A 1 95 ? 14.496 7.341 -17.967 1.00 90.62 95 ALA A CA 1
ATOM 734 C C . ALA A 1 95 ? 15.560 6.512 -17.226 1.00 90.62 95 ALA A C 1
ATOM 736 O O . ALA A 1 95 ? 16.750 6.743 -17.417 1.00 90.62 95 ALA A O 1
ATOM 737 N N . ILE A 1 96 ? 15.147 5.507 -16.443 1.00 89.62 96 ILE A N 1
ATOM 738 C CA . ILE A 1 96 ? 16.063 4.626 -15.699 1.00 89.62 96 ILE A CA 1
ATOM 739 C C . ILE A 1 96 ? 16.876 3.722 -16.638 1.00 89.62 96 ILE A C 1
ATOM 741 O O . ILE A 1 96 ? 18.050 3.454 -16.376 1.00 89.62 96 ILE A O 1
ATOM 745 N N . THR A 1 97 ? 16.282 3.234 -17.733 1.00 85.38 97 THR A N 1
ATOM 746 C CA . THR A 1 97 ? 17.007 2.379 -18.688 1.00 85.38 97 THR A CA 1
ATOM 747 C C . THR A 1 97 ? 18.075 3.164 -19.449 1.00 85.38 97 THR A C 1
ATOM 749 O O . THR A 1 97 ? 19.194 2.670 -19.600 1.00 85.38 97 THR A O 1
ATOM 752 N N . VAL A 1 98 ? 17.762 4.397 -19.861 1.00 87.56 98 VAL A N 1
ATOM 753 C CA . VAL A 1 98 ? 18.666 5.282 -20.617 1.00 87.56 98 VAL A CA 1
ATOM 754 C C . VAL A 1 98 ? 19.714 5.963 -19.728 1.00 87.56 98 VAL A C 1
ATOM 756 O O . VAL A 1 98 ? 20.778 6.335 -20.227 1.00 87.56 98 VAL A O 1
ATOM 759 N N . SER A 1 99 ? 19.457 6.132 -18.426 1.00 88.25 99 SER A N 1
ATOM 760 C CA . SER A 1 99 ? 20.393 6.828 -17.538 1.00 88.25 99 SER A CA 1
ATOM 761 C C . SER A 1 99 ? 21.771 6.156 -17.509 1.00 88.25 99 SER A C 1
ATOM 763 O O . SER A 1 99 ? 21.907 4.940 -17.665 1.00 88.25 99 SER A O 1
ATOM 765 N N . LYS A 1 100 ? 22.826 6.945 -17.286 1.00 86.75 100 LYS A N 1
ATOM 766 C CA . LYS A 1 100 ? 24.205 6.441 -17.131 1.00 86.75 100 LYS A CA 1
ATOM 767 C C . LYS A 1 100 ? 24.526 6.036 -15.687 1.00 86.75 100 LYS A C 1
ATOM 769 O O . LYS A 1 100 ? 25.692 5.911 -15.326 1.00 86.75 100 LYS A O 1
ATOM 774 N N . ASP A 1 101 ? 23.499 5.836 -14.864 1.00 87.00 101 ASP A N 1
ATOM 775 C CA . ASP A 1 101 ? 23.676 5.511 -13.454 1.00 87.00 101 ASP A CA 1
ATOM 776 C C . ASP A 1 101 ? 24.308 4.132 -13.258 1.00 87.00 101 ASP A C 1
ATOM 778 O O . ASP A 1 101 ? 24.187 3.229 -14.095 1.00 87.00 101 ASP A O 1
ATOM 782 N N . SER A 1 102 ? 24.925 3.947 -12.091 1.00 87.50 102 SER A N 1
ATOM 783 C CA . SER A 1 102 ? 25.445 2.647 -11.676 1.00 87.50 102 SER A CA 1
ATOM 784 C C . SER A 1 102 ? 24.348 1.571 -11.688 1.00 87.50 102 SER A C 1
ATOM 786 O O . SER A 1 102 ? 23.178 1.841 -11.393 1.00 87.50 102 SER A O 1
ATOM 788 N N . SER A 1 103 ? 24.728 0.317 -11.956 1.00 84.75 103 SER A N 1
ATOM 789 C CA . SER A 1 103 ? 23.792 -0.821 -11.924 1.00 84.75 103 SER A CA 1
ATOM 790 C C . SER A 1 103 ? 23.047 -0.922 -10.582 1.00 84.75 103 SER A C 1
ATOM 792 O O . SER A 1 103 ? 21.849 -1.201 -10.554 1.00 84.75 103 SER A O 1
ATOM 794 N N . LYS A 1 104 ? 23.713 -0.601 -9.461 1.00 88.25 104 LYS A N 1
ATOM 795 C CA . LYS A 1 104 ? 23.103 -0.592 -8.121 1.00 88.25 104 LYS A CA 1
ATOM 796 C C . LYS A 1 104 ? 21.987 0.452 -8.008 1.00 88.25 104 LYS A C 1
ATOM 798 O O . LYS A 1 104 ? 20.902 0.132 -7.522 1.00 88.25 104 LYS A O 1
ATOM 803 N N . THR A 1 105 ? 22.230 1.672 -8.485 1.00 88.75 105 THR A N 1
ATOM 804 C CA . THR A 1 105 ? 21.239 2.760 -8.480 1.00 88.75 105 THR A CA 1
ATOM 805 C C . THR A 1 105 ? 20.048 2.423 -9.372 1.00 88.75 105 THR A C 1
ATOM 807 O O . THR A 1 105 ? 18.904 2.593 -8.954 1.00 88.75 105 THR A O 1
ATOM 810 N N . LYS A 1 106 ? 20.289 1.845 -10.557 1.00 89.25 106 LYS A N 1
ATOM 811 C CA . LYS A 1 106 ? 19.214 1.385 -11.450 1.00 89.25 106 LYS A CA 1
ATOM 812 C C . LYS A 1 106 ? 18.331 0.334 -10.784 1.00 89.25 106 LYS A C 1
ATOM 814 O O . LYS A 1 106 ? 17.113 0.481 -10.790 1.00 89.25 106 LYS A O 1
ATOM 819 N N . LYS A 1 107 ? 18.926 -0.670 -10.131 1.00 90.38 107 LYS A N 1
ATOM 820 C CA . LYS A 1 107 ? 18.179 -1.702 -9.390 1.00 90.38 107 LYS A CA 1
ATOM 821 C C . LYS A 1 107 ? 17.333 -1.103 -8.269 1.00 90.38 107 LYS A C 1
ATOM 823 O O . LYS A 1 107 ? 16.165 -1.463 -8.142 1.00 90.38 107 LYS A O 1
ATOM 828 N N . LYS A 1 108 ? 17.887 -0.160 -7.496 1.00 91.25 108 LYS A N 1
ATOM 829 C CA . LYS A 1 108 ? 17.139 0.580 -6.464 1.00 91.25 108 LYS A CA 1
ATOM 830 C C . LYS A 1 108 ? 15.941 1.314 -7.080 1.00 91.25 108 LYS A C 1
ATOM 832 O O . LYS A 1 108 ? 14.819 1.145 -6.613 1.00 91.25 108 LYS A O 1
ATOM 837 N N . ASN A 1 109 ? 16.158 2.063 -8.157 1.00 91.25 109 ASN A N 1
ATOM 838 C CA . ASN A 1 109 ? 15.106 2.845 -8.808 1.00 91.25 109 ASN A CA 1
ATOM 839 C C . ASN A 1 109 ? 14.020 1.959 -9.440 1.00 91.25 109 ASN A C 1
ATOM 841 O O . ASN A 1 109 ? 12.842 2.294 -9.350 1.00 91.25 109 ASN A O 1
ATOM 845 N N . ILE A 1 110 ? 14.386 0.807 -10.016 1.00 91.56 110 ILE A N 1
ATOM 846 C CA . ILE A 1 110 ? 13.425 -0.174 -10.549 1.00 91.56 110 ILE A CA 1
ATOM 847 C C . ILE A 1 110 ? 12.581 -0.775 -9.423 1.00 91.56 110 ILE A C 1
ATOM 849 O O . ILE A 1 110 ? 11.368 -0.869 -9.581 1.00 91.56 110 ILE A O 1
ATOM 853 N N . LYS A 1 111 ? 13.174 -1.134 -8.274 1.00 92.00 111 LYS A N 1
ATOM 854 C CA . LYS A 1 111 ? 12.407 -1.630 -7.117 1.00 92.00 111 LYS A CA 1
ATOM 855 C C . LYS A 1 111 ? 11.394 -0.600 -6.619 1.00 92.00 111 LYS A C 1
ATOM 857 O O . LYS A 1 111 ? 10.240 -0.948 -6.387 1.00 92.00 111 LYS A O 1
ATOM 862 N N . ILE A 1 112 ? 11.808 0.663 -6.504 1.00 92.19 112 ILE A N 1
ATOM 863 C CA . ILE A 1 112 ? 10.912 1.761 -6.114 1.00 92.19 112 ILE A CA 1
ATOM 864 C C . ILE A 1 112 ? 9.791 1.918 -7.147 1.00 92.19 112 ILE A C 1
ATOM 866 O O . ILE A 1 112 ? 8.623 2.002 -6.780 1.00 92.19 112 ILE A O 1
ATOM 870 N N . LEU A 1 113 ? 10.118 1.900 -8.441 1.00 91.56 113 LEU A N 1
ATOM 871 C CA . LEU A 1 113 ? 9.126 2.012 -9.510 1.00 91.56 113 LEU A CA 1
ATOM 872 C C . LEU A 1 113 ? 8.130 0.843 -9.508 1.00 91.56 113 LEU A C 1
ATOM 874 O O . LEU A 1 113 ? 6.936 1.057 -9.715 1.00 91.56 113 LEU A O 1
ATOM 878 N N . LEU A 1 114 ? 8.609 -0.376 -9.252 1.00 91.12 114 LEU A N 1
ATOM 879 C CA . LEU A 1 114 ? 7.789 -1.577 -9.130 1.00 91.12 114 LEU A CA 1
ATOM 880 C C . LEU A 1 114 ? 6.816 -1.455 -7.949 1.00 91.12 114 LEU A C 1
ATOM 882 O O . LEU A 1 114 ? 5.628 -1.730 -8.110 1.00 91.12 114 LEU A O 1
ATOM 886 N N . TYR A 1 115 ? 7.291 -0.959 -6.804 1.00 92.00 115 TYR A N 1
ATOM 887 C CA . TYR A 1 115 ? 6.451 -0.692 -5.638 1.00 92.00 115 TYR A CA 1
ATOM 888 C C . TYR A 1 115 ? 5.399 0.395 -5.912 1.00 92.00 115 TYR A C 1
ATOM 890 O O . TYR A 1 115 ? 4.219 0.182 -5.643 1.00 92.00 115 TYR A O 1
ATOM 898 N N . ILE A 1 116 ? 5.779 1.516 -6.540 1.00 91.81 116 ILE A N 1
ATOM 899 C CA . ILE A 1 116 ? 4.839 2.584 -6.934 1.00 91.81 116 ILE A CA 1
ATOM 900 C C . ILE A 1 116 ? 3.783 2.052 -7.911 1.00 91.81 116 ILE A C 1
ATOM 902 O O . ILE A 1 116 ? 2.594 2.325 -7.757 1.00 91.81 116 ILE A O 1
ATOM 906 N N . SER A 1 117 ? 4.195 1.272 -8.913 1.00 91.69 117 SER A N 1
ATOM 907 C CA . SER A 1 117 ? 3.270 0.632 -9.854 1.00 91.69 117 SER A CA 1
ATOM 908 C C . SER A 1 117 ? 2.303 -0.312 -9.129 1.00 91.69 117 SER A C 1
ATOM 910 O O . SER A 1 117 ? 1.104 -0.292 -9.407 1.00 91.69 117 SER A O 1
ATOM 912 N N . GLY A 1 118 ? 2.799 -1.065 -8.144 1.00 91.00 118 GLY A N 1
ATOM 913 C CA . GLY A 1 118 ? 1.997 -1.866 -7.221 1.00 91.00 118 GLY A CA 1
ATOM 914 C C . GLY A 1 118 ? 0.958 -1.053 -6.462 1.00 91.00 118 GLY A C 1
ATOM 915 O O . GLY A 1 118 ? -0.223 -1.380 -6.503 1.00 91.00 118 GLY A O 1
ATOM 916 N N . MET A 1 119 ? 1.369 0.051 -5.837 1.00 90.44 119 MET A N 1
ATOM 917 C CA . MET A 1 119 ? 0.467 0.951 -5.113 1.00 90.44 119 MET A CA 1
ATOM 918 C C . MET A 1 119 ? -0.609 1.560 -6.021 1.00 90.44 119 MET A C 1
ATOM 920 O O . MET A 1 119 ? -1.763 1.677 -5.615 1.00 90.44 119 MET A O 1
ATOM 924 N N . LEU A 1 120 ? -0.271 1.909 -7.267 1.00 90.25 120 LEU A N 1
ATOM 925 C CA . LEU A 1 120 ? -1.247 2.400 -8.247 1.00 90.25 120 LEU A CA 1
ATOM 926 C C . LEU A 1 120 ? -2.257 1.316 -8.647 1.00 90.25 120 LEU A C 1
ATOM 928 O O . LEU A 1 120 ? -3.456 1.598 -8.721 1.00 90.25 120 LEU A O 1
ATOM 932 N N . ALA A 1 121 ? -1.793 0.085 -8.883 1.00 89.75 121 ALA A N 1
ATOM 933 C CA . ALA A 1 121 ? -2.665 -1.056 -9.161 1.00 89.75 121 ALA A CA 1
ATOM 934 C C . ALA A 1 121 ? -3.580 -1.363 -7.969 1.00 89.75 121 ALA A C 1
ATOM 936 O O . ALA A 1 121 ? -4.786 -1.529 -8.153 1.00 89.75 121 ALA A O 1
ATOM 937 N N . PHE A 1 122 ? -3.023 -1.365 -6.757 1.00 90.19 122 PHE A N 1
ATOM 938 C CA . PHE A 1 122 ? -3.755 -1.563 -5.512 1.00 90.19 122 PHE A CA 1
ATOM 939 C C . PHE A 1 122 ? -4.836 -0.498 -5.336 1.00 90.19 122 PHE A C 1
ATOM 941 O O . PHE A 1 122 ? -6.006 -0.840 -5.210 1.00 90.19 122 PHE A O 1
ATOM 948 N N . ARG A 1 123 ? -4.480 0.789 -5.454 1.00 87.81 123 ARG A N 1
ATOM 949 C CA . ARG A 1 123 ? -5.440 1.899 -5.383 1.00 87.81 123 ARG A CA 1
ATOM 950 C C . ARG A 1 123 ? -6.559 1.742 -6.406 1.00 87.81 123 ARG A C 1
ATOM 952 O O . ARG A 1 123 ? -7.709 2.019 -6.097 1.00 87.81 123 ARG A O 1
ATOM 959 N N . GLN A 1 124 ? -6.247 1.329 -7.634 1.00 85.94 124 GLN A N 1
ATOM 960 C CA . GLN A 1 124 ? -7.266 1.113 -8.662 1.00 85.94 124 GLN A CA 1
ATOM 961 C C . GLN A 1 124 ? -8.198 -0.059 -8.317 1.00 85.94 124 GLN A C 1
ATOM 963 O O . GLN A 1 124 ? -9.390 0.006 -8.621 1.00 85.94 124 GLN A O 1
ATOM 968 N N . ALA A 1 125 ? -7.668 -1.117 -7.700 1.00 84.62 125 ALA A N 1
ATOM 969 C CA . ALA A 1 125 ? -8.444 -2.271 -7.266 1.00 84.62 125 ALA A CA 1
ATOM 970 C C . ALA A 1 125 ? -9.352 -1.938 -6.070 1.00 84.62 125 ALA A C 1
ATOM 972 O O . ALA A 1 125 ? -10.514 -2.337 -6.077 1.00 84.62 125 ALA A O 1
ATOM 973 N N . THR A 1 126 ? -8.863 -1.151 -5.106 1.00 83.25 126 THR A N 1
ATOM 974 C CA . THR A 1 126 ? -9.591 -0.775 -3.880 1.00 83.25 126 THR A CA 1
ATOM 975 C C . THR A 1 126 ? -10.497 0.448 -4.034 1.00 83.25 126 THR A C 1
ATOM 977 O O . THR A 1 126 ? -11.303 0.723 -3.155 1.00 83.25 126 THR A O 1
ATOM 980 N N . PHE A 1 127 ? -10.433 1.178 -5.154 1.00 76.94 127 PHE A N 1
ATOM 981 C CA . PHE A 1 127 ? -11.311 2.336 -5.393 1.00 76.94 127 PHE A CA 1
ATOM 982 C C . PHE A 1 127 ? -12.793 1.958 -5.575 1.00 76.94 127 PHE A C 1
ATOM 984 O O . PHE A 1 127 ? -13.670 2.822 -5.559 1.00 76.94 127 PHE A O 1
ATOM 991 N N . LYS A 1 128 ? -13.091 0.675 -5.806 1.00 71.44 128 LYS A N 1
ATOM 992 C CA . LYS A 1 128 ? -14.464 0.174 -5.914 1.00 71.44 128 LYS A CA 1
ATOM 993 C C . LYS A 1 128 ? -15.011 -0.134 -4.521 1.00 71.44 128 LYS A C 1
ATOM 995 O O . LYS A 1 128 ? -14.279 -0.592 -3.658 1.00 71.44 128 LYS A O 1
ATOM 1000 N N . LYS A 1 129 ? -16.320 0.074 -4.331 1.00 59.12 129 LYS A N 1
ATOM 1001 C CA . LYS A 1 129 ? -17.011 -0.202 -3.056 1.00 59.12 129 LYS A CA 1
ATOM 1002 C C . LYS A 1 129 ? -16.930 -1.666 -2.612 1.00 59.12 129 LYS A C 1
ATOM 1004 O O . LYS A 1 129 ? -17.102 -1.926 -1.431 1.00 59.12 129 LYS A O 1
ATOM 1009 N N . ASP A 1 130 ? -16.722 -2.583 -3.553 1.00 68.50 130 ASP A N 1
ATOM 1010 C CA . ASP A 1 130 ? -16.596 -4.009 -3.275 1.00 68.50 130 ASP A CA 1
ATOM 1011 C C . ASP A 1 130 ? -15.121 -4.410 -3.375 1.00 68.50 130 ASP A C 1
ATOM 1013 O O . ASP A 1 130 ? -14.519 -4.335 -4.455 1.00 68.50 130 ASP A O 1
ATOM 1017 N N . ILE A 1 131 ? -14.532 -4.738 -2.226 1.00 71.69 131 ILE A N 1
ATOM 1018 C CA . ILE A 1 131 ? -13.110 -5.041 -2.066 1.00 71.69 131 ILE A CA 1
ATOM 1019 C C . ILE A 1 131 ? -12.976 -6.555 -1.888 1.00 71.69 131 ILE A C 1
ATOM 1021 O O . ILE A 1 131 ? -13.014 -7.081 -0.779 1.00 71.69 131 ILE A O 1
ATOM 1025 N N . GLU A 1 132 ? -12.810 -7.262 -3.001 1.00 77.31 132 GLU A N 1
ATOM 1026 C CA . GLU A 1 132 ? -12.544 -8.702 -3.009 1.00 77.31 132 GLU A CA 1
ATOM 1027 C C . GLU A 1 132 ? -11.034 -8.957 -2.934 1.00 77.31 132 GLU A C 1
ATOM 1029 O O . GLU A 1 132 ? -10.269 -8.469 -3.774 1.00 77.31 132 GLU A O 1
ATOM 1034 N N . LYS A 1 133 ? -10.598 -9.746 -1.943 1.00 79.12 133 LYS A N 1
ATOM 1035 C CA . LYS A 1 133 ? -9.176 -10.074 -1.736 1.00 79.12 133 LYS A CA 1
ATOM 1036 C C . LYS A 1 133 ? -8.568 -10.757 -2.964 1.00 79.12 133 LYS A C 1
ATOM 1038 O O . LYS A 1 133 ? -7.513 -10.332 -3.428 1.00 79.12 133 LYS A O 1
ATOM 1043 N N . ASP A 1 134 ? -9.264 -11.729 -3.548 1.00 83.19 134 ASP A N 1
ATOM 1044 C CA . ASP A 1 134 ? -8.780 -12.501 -4.703 1.00 83.19 134 ASP A CA 1
ATOM 1045 C C . ASP A 1 134 ? -8.475 -11.603 -5.905 1.00 83.19 134 ASP A C 1
ATOM 1047 O O . ASP A 1 134 ? -7.400 -11.671 -6.500 1.00 83.19 134 ASP A O 1
ATOM 1051 N N . ARG A 1 135 ? -9.363 -10.647 -6.189 1.00 82.75 135 ARG A N 1
ATOM 1052 C CA . ARG A 1 135 ? -9.178 -9.657 -7.255 1.00 82.75 135 ARG A CA 1
ATOM 1053 C C . ARG A 1 135 ? -7.948 -8.774 -7.032 1.00 82.75 135 ARG A C 1
ATOM 1055 O O . ARG A 1 135 ? -7.315 -8.336 -7.997 1.00 82.75 135 ARG A O 1
ATOM 1062 N N . ILE A 1 136 ? -7.625 -8.463 -5.778 1.00 84.81 136 ILE A N 1
ATOM 1063 C CA . ILE A 1 136 ? -6.430 -7.686 -5.432 1.00 84.81 136 ILE A CA 1
ATOM 1064 C C . ILE A 1 136 ? -5.179 -8.523 -5.690 1.00 84.81 136 ILE A C 1
ATOM 1066 O O . ILE A 1 136 ? -4.257 -8.022 -6.337 1.00 84.81 136 ILE A O 1
ATOM 1070 N N . TYR A 1 137 ? -5.167 -9.795 -5.283 1.00 86.81 137 TYR A N 1
ATOM 1071 C CA . TYR A 1 137 ? -4.058 -10.704 -5.581 1.00 86.81 137 TYR A CA 1
ATOM 1072 C C . TYR A 1 137 ? -3.863 -10.907 -7.088 1.00 86.81 137 TYR A C 1
ATOM 1074 O O . TYR A 1 137 ? -2.731 -10.853 -7.558 1.00 86.81 137 TYR A O 1
ATOM 1082 N N . GLU A 1 138 ? -4.934 -11.035 -7.876 1.00 86.81 138 GLU A N 1
ATOM 1083 C CA . GLU A 1 138 ? -4.839 -11.115 -9.341 1.00 86.81 138 GLU A CA 1
ATOM 1084 C C . GLU A 1 138 ? -4.201 -9.862 -9.956 1.00 86.81 138 GLU A C 1
ATOM 1086 O O . GLU A 1 138 ? -3.361 -9.942 -10.854 1.00 86.81 138 GLU A O 1
ATOM 1091 N N . ARG A 1 139 ? -4.585 -8.674 -9.473 1.00 84.19 139 ARG A N 1
ATOM 1092 C CA . ARG A 1 139 ? -4.053 -7.393 -9.968 1.00 84.19 139 ARG A CA 1
ATOM 1093 C C . ARG A 1 139 ? -2.608 -7.156 -9.551 1.00 84.19 139 ARG A C 1
ATOM 1095 O O . ARG A 1 139 ? -1.869 -6.500 -10.285 1.00 84.19 139 ARG A O 1
ATOM 1102 N N . LEU A 1 140 ? -2.221 -7.676 -8.392 1.00 85.62 140 LEU A N 1
ATOM 1103 C CA . LEU A 1 140 ? -0.871 -7.593 -7.850 1.00 85.62 140 LEU A CA 1
ATOM 1104 C C . LEU A 1 140 ? -0.032 -8.841 -8.148 1.00 85.62 140 LEU A C 1
ATOM 1106 O O . LEU A 1 140 ? 1.081 -8.916 -7.648 1.00 85.62 140 LEU A O 1
ATOM 1110 N N . ALA A 1 141 ? -0.496 -9.765 -8.994 1.00 83.31 141 ALA A N 1
ATOM 1111 C CA . ALA A 1 141 ? 0.203 -11.013 -9.314 1.00 83.31 141 ALA A CA 1
ATOM 1112 C C . ALA A 1 141 ? 1.691 -10.862 -9.712 1.00 83.31 141 ALA A C 1
ATOM 1114 O O . ALA A 1 141 ? 2.472 -11.757 -9.395 1.00 83.31 141 ALA A O 1
ATOM 1115 N N . PRO A 1 142 ? 2.144 -9.763 -10.362 1.00 84.88 142 PRO A N 1
ATOM 1116 C CA . PRO A 1 142 ? 3.572 -9.557 -10.624 1.00 84.88 142 PRO A CA 1
ATOM 1117 C C . PRO A 1 142 ? 4.422 -9.254 -9.376 1.00 84.88 142 PRO A C 1
ATOM 1119 O O . PRO A 1 142 ? 5.648 -9.202 -9.472 1.00 84.88 142 PRO A O 1
ATOM 1122 N N . LEU A 1 143 ? 3.801 -8.996 -8.224 1.00 85.88 143 LEU A N 1
ATOM 1123 C CA . LEU A 1 143 ? 4.465 -8.716 -6.956 1.00 85.88 143 LEU A CA 1
ATOM 1124 C C . LEU A 1 143 ? 4.437 -9.939 -6.032 1.00 85.88 143 LEU A C 1
ATOM 1126 O O . LEU A 1 143 ? 3.494 -10.727 -6.068 1.00 85.88 143 LEU A O 1
ATOM 1130 N N . PRO A 1 144 ? 5.433 -10.069 -5.141 1.00 88.44 144 PRO A N 1
ATOM 1131 C CA . PRO A 1 144 ? 5.393 -11.053 -4.067 1.00 88.44 144 PRO A CA 1
ATOM 1132 C C . PRO A 1 144 ? 4.151 -10.891 -3.178 1.00 88.44 144 PRO A C 1
ATOM 1134 O O . PRO A 1 144 ? 3.766 -9.766 -2.847 1.00 88.44 144 PRO A O 1
ATOM 1137 N N . THR A 1 145 ? 3.585 -12.007 -2.713 1.00 88.25 145 THR A N 1
ATOM 1138 C CA . THR A 1 145 ? 2.389 -12.031 -1.846 1.00 88.25 145 THR A CA 1
ATOM 1139 C C . THR A 1 145 ? 2.566 -11.212 -0.570 1.00 88.25 145 THR A C 1
ATOM 1141 O O . THR A 1 145 ? 1.669 -10.460 -0.211 1.00 88.25 145 THR A O 1
ATOM 1144 N N . ILE A 1 146 ? 3.762 -11.230 0.030 1.00 89.69 146 ILE A N 1
ATOM 1145 C CA . ILE A 1 146 ? 4.099 -10.417 1.212 1.00 89.69 146 ILE A CA 1
ATOM 1146 C C . ILE A 1 146 ? 3.850 -8.915 1.006 1.00 89.69 146 ILE A C 1
ATOM 1148 O O . ILE A 1 146 ? 3.452 -8.223 1.938 1.00 89.69 146 ILE A O 1
ATOM 1152 N N . VAL A 1 147 ? 4.056 -8.398 -0.212 1.00 89.19 147 VAL A N 1
ATOM 1153 C CA . VAL A 1 147 ? 3.797 -6.985 -0.522 1.00 89.19 147 VAL A CA 1
ATOM 1154 C C . VAL A 1 147 ? 2.292 -6.738 -0.579 1.00 89.19 147 VAL A C 1
ATOM 1156 O O . VAL A 1 147 ? 1.819 -5.757 -0.017 1.00 89.19 147 VAL A O 1
ATOM 1159 N N . ALA A 1 148 ? 1.529 -7.632 -1.211 1.00 88.19 148 ALA A N 1
ATOM 1160 C CA . ALA A 1 148 ? 0.073 -7.524 -1.272 1.00 88.19 148 ALA A CA 1
ATOM 1161 C C . ALA A 1 148 ? -0.567 -7.600 0.127 1.00 88.19 148 ALA A C 1
ATOM 1163 O O . ALA A 1 148 ? -1.380 -6.741 0.464 1.00 88.19 148 ALA A O 1
ATOM 1164 N N . ASP A 1 149 ? -0.143 -8.557 0.955 1.00 88.31 149 ASP A N 1
ATOM 1165 C CA . ASP A 1 149 ? -0.630 -8.742 2.330 1.00 88.31 149 ASP A CA 1
ATOM 1166 C C . ASP A 1 149 ? -0.350 -7.512 3.193 1.00 88.31 149 ASP A C 1
ATOM 1168 O O . ASP A 1 149 ? -1.213 -7.020 3.919 1.00 88.31 149 ASP A O 1
ATOM 1172 N N . SER A 1 150 ? 0.859 -6.971 3.068 1.00 88.75 150 SER A N 1
ATOM 1173 C CA . SER A 1 150 ? 1.281 -5.791 3.808 1.00 88.75 150 SER A CA 1
ATOM 1174 C C . SER A 1 150 ? 0.544 -4.522 3.364 1.00 88.75 150 SER A C 1
ATOM 1176 O O . SER A 1 150 ? 0.129 -3.713 4.197 1.00 88.75 150 SER A O 1
ATOM 1178 N N . LEU A 1 151 ? 0.304 -4.357 2.056 1.00 88.62 151 LEU A N 1
ATOM 1179 C CA . LEU A 1 151 ? -0.515 -3.262 1.531 1.00 88.62 151 LEU A CA 1
ATOM 1180 C C . LEU A 1 151 ? -1.963 -3.356 2.023 1.00 88.62 151 LEU A C 1
ATOM 1182 O O . LEU A 1 151 ? -2.525 -2.342 2.431 1.00 88.62 151 LEU A O 1
ATOM 1186 N N . LEU A 1 152 ? -2.549 -4.557 2.033 1.00 86.94 152 LEU A N 1
ATOM 1187 C CA . LEU A 1 152 ? -3.871 -4.791 2.611 1.00 86.94 152 LEU A CA 1
ATOM 1188 C C . LEU A 1 152 ? -3.883 -4.425 4.098 1.00 86.94 152 LEU A C 1
ATOM 1190 O O . LEU A 1 152 ? -4.722 -3.640 4.523 1.00 86.94 152 LEU A O 1
ATOM 1194 N N . SER A 1 153 ? -2.919 -4.909 4.877 1.00 85.12 153 SER A N 1
ATOM 1195 C CA . SER A 1 153 ? -2.871 -4.649 6.317 1.00 85.12 153 SER A CA 1
ATOM 1196 C C . SER A 1 153 ? -2.686 -3.172 6.679 1.00 85.12 153 SER A C 1
ATOM 1198 O O . SER A 1 153 ? -3.209 -2.748 7.704 1.00 85.12 153 SER A O 1
ATOM 1200 N N . ARG A 1 154 ? -1.919 -2.398 5.898 1.00 85.06 154 ARG A N 1
ATOM 1201 C CA . ARG A 1 154 ? -1.632 -0.982 6.198 1.00 85.06 154 ARG A CA 1
ATOM 1202 C C . ARG A 1 154 ? -2.646 -0.004 5.620 1.00 85.06 154 ARG A C 1
ATOM 1204 O O . ARG A 1 154 ? -2.844 1.064 6.186 1.00 85.06 154 ARG A O 1
ATOM 1211 N N . PHE A 1 155 ? -3.215 -0.323 4.458 1.00 85.75 155 PHE A N 1
ATOM 1212 C CA . PHE A 1 155 ? -4.033 0.612 3.679 1.00 85.75 155 PHE A CA 1
ATOM 1213 C C . PHE A 1 155 ? -5.493 0.170 3.536 1.00 85.75 155 PHE A C 1
ATOM 1215 O O . PHE A 1 155 ? -6.236 0.774 2.761 1.00 85.75 155 PHE A O 1
ATOM 1222 N N . THR A 1 156 ? -5.917 -0.862 4.267 1.00 78.12 156 THR A N 1
ATOM 1223 C CA . THR A 1 156 ? -7.330 -1.221 4.432 1.00 78.12 156 THR A CA 1
ATOM 1224 C C . THR A 1 156 ? -7.643 -1.434 5.905 1.00 78.12 156 THR A C 1
ATOM 1226 O O . THR A 1 156 ? -6.810 -1.939 6.655 1.00 78.12 156 THR A O 1
ATOM 1229 N N . GLU A 1 157 ? -8.847 -1.056 6.325 1.00 70.00 157 GLU A N 1
ATOM 1230 C CA . GLU A 1 157 ? -9.356 -1.447 7.637 1.00 70.00 157 GLU A CA 1
ATOM 1231 C C . GLU A 1 157 ? -9.801 -2.912 7.566 1.00 70.00 157 GLU A C 1
ATOM 1233 O O . GLU A 1 157 ? -10.712 -3.265 6.818 1.00 70.00 157 GLU A O 1
ATOM 1238 N N . LEU A 1 158 ? -9.134 -3.784 8.326 1.00 55.62 158 LEU A N 1
ATOM 1239 C CA . LEU A 1 158 ? -9.510 -5.198 8.441 1.00 55.62 158 LEU A CA 1
ATOM 1240 C C . LEU A 1 158 ? -10.771 -5.400 9.289 1.00 55.62 158 LEU A C 1
ATOM 1242 O O . LEU A 1 158 ? -11.486 -6.390 9.114 1.00 55.62 158 LEU A O 1
ATOM 1246 N N . GLU A 1 159 ? -11.063 -4.470 10.196 1.00 57.53 159 GLU A N 1
ATOM 1247 C CA . GLU A 1 159 ? -12.264 -4.524 11.015 1.00 57.53 159 GLU A CA 1
ATOM 1248 C C . GLU A 1 159 ? -13.411 -3.871 10.258 1.00 57.53 159 GLU A C 1
ATOM 1250 O O . GLU A 1 159 ? -13.689 -2.688 10.410 1.00 57.53 159 GLU A O 1
ATOM 1255 N N . ASN A 1 160 ? -14.082 -4.662 9.420 1.00 61.66 160 ASN A N 1
ATOM 1256 C CA . ASN A 1 160 ? -15.270 -4.263 8.671 1.00 61.66 160 ASN A CA 1
ATOM 1257 C C . ASN A 1 160 ? -16.473 -3.985 9.604 1.00 61.66 160 ASN A C 1
ATOM 1259 O O . ASN A 1 160 ? -17.502 -4.660 9.536 1.00 61.66 160 ASN A O 1
ATOM 1263 N N . PHE A 1 161 ? -16.334 -3.031 10.525 1.00 69.31 161 PHE A N 1
ATOM 1264 C CA . PHE A 1 161 ? -17.319 -2.667 11.539 1.00 69.31 161 PHE A CA 1
ATOM 1265 C C . PHE A 1 161 ? -17.824 -3.867 12.363 1.00 69.31 161 PHE A C 1
ATOM 1267 O O . PHE A 1 161 ? -18.960 -3.855 12.836 1.00 69.31 161 PHE A O 1
ATOM 1274 N N . ALA A 1 162 ? -17.003 -4.919 12.494 1.00 71.44 162 ALA A N 1
ATOM 1275 C CA . ALA A 1 162 ? -17.356 -6.203 13.094 1.00 71.44 162 ALA A CA 1
ATOM 1276 C C . ALA A 1 162 ? -16.206 -6.745 13.960 1.00 71.44 162 ALA A C 1
ATOM 1278 O O . ALA A 1 162 ? -15.339 -7.476 13.473 1.00 71.44 162 ALA A O 1
ATOM 1279 N N . ALA A 1 163 ? -16.230 -6.417 15.250 1.00 76.81 163 ALA A N 1
ATOM 1280 C CA . ALA A 1 163 ? -15.193 -6.795 16.208 1.00 76.81 163 ALA A CA 1
ATOM 1281 C C . ALA A 1 163 ? -15.526 -8.109 16.937 1.00 76.81 163 ALA A C 1
ATOM 1283 O O . ALA A 1 163 ? -16.692 -8.397 17.234 1.00 76.81 163 ALA A O 1
ATOM 1284 N N . ASP A 1 164 ? -14.500 -8.904 17.244 1.00 81.56 164 ASP A N 1
ATOM 1285 C CA . ASP A 1 164 ? -14.616 -10.089 18.099 1.00 81.56 164 ASP A CA 1
ATOM 1286 C C . ASP A 1 164 ? -14.491 -9.685 19.574 1.00 81.56 164 ASP A C 1
ATOM 1288 O O . ASP A 1 164 ? -13.440 -9.224 20.025 1.00 81.56 164 ASP A O 1
ATOM 1292 N N . SER A 1 165 ? -15.571 -9.856 20.337 1.00 83.06 165 SER A N 1
ATOM 1293 C CA . SER A 1 165 ? -15.594 -9.451 21.739 1.00 83.06 165 SER A CA 1
ATOM 1294 C C . SER A 1 165 ? -14.799 -10.374 22.663 1.00 83.06 165 SER A C 1
ATOM 1296 O O . SER A 1 165 ? -14.474 -9.955 23.772 1.00 83.06 165 SER A O 1
ATOM 1298 N N . GLU A 1 166 ? -14.450 -11.593 22.241 1.00 83.88 166 GLU A N 1
ATOM 1299 C CA . GLU A 1 166 ? -13.646 -12.516 23.052 1.00 83.88 166 GLU A CA 1
ATOM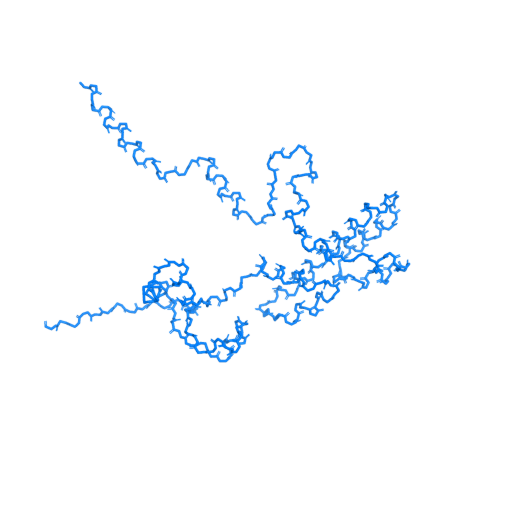 1300 C C . GLU A 1 166 ? -12.158 -12.185 22.998 1.00 83.88 166 GLU A C 1
ATOM 1302 O O . GLU A 1 166 ? -11.487 -12.193 24.032 1.00 83.88 166 GLU A O 1
ATOM 1307 N N . THR A 1 167 ? -11.650 -11.866 21.809 1.00 82.12 167 THR A N 1
ATOM 1308 C CA . THR A 1 167 ? -10.256 -11.441 21.626 1.00 82.12 167 THR A CA 1
ATOM 1309 C C . THR A 1 167 ? -10.015 -10.123 22.356 1.00 82.12 167 THR A C 1
ATOM 1311 O O . THR A 1 167 ? -9.123 -10.039 23.198 1.00 82.12 167 THR A O 1
ATOM 1314 N N . LEU A 1 168 ? -10.910 -9.149 22.165 1.00 80.50 168 LEU A N 1
ATOM 1315 C CA . LEU A 1 168 ? -10.794 -7.849 22.820 1.00 80.50 168 LEU A CA 1
ATOM 1316 C C . LEU A 1 168 ? -10.891 -7.945 24.355 1.00 80.50 168 LEU A C 1
ATOM 1318 O O . LEU A 1 168 ? -10.256 -7.172 25.067 1.00 80.50 168 LEU A O 1
ATOM 1322 N N . ALA A 1 169 ? -11.656 -8.909 24.883 1.00 87.56 169 ALA A N 1
ATOM 1323 C CA . ALA A 1 169 ? -11.775 -9.130 26.328 1.00 87.56 169 ALA A CA 1
ATOM 1324 C C . ALA A 1 169 ? -10.473 -9.636 26.947 1.00 87.56 169 ALA A C 1
ATOM 1326 O O . ALA A 1 169 ? -10.107 -9.204 28.040 1.00 87.56 169 ALA A O 1
ATOM 1327 N N . LYS A 1 170 ? -9.758 -10.511 26.233 1.00 86.50 170 LYS A N 1
ATOM 1328 C CA . LYS A 1 170 ? -8.441 -10.998 26.656 1.00 86.50 170 LYS A CA 1
ATOM 1329 C C . LYS A 1 170 ? -7.416 -9.869 26.649 1.00 86.50 170 LYS A C 1
ATOM 1331 O O . LYS A 1 170 ? -6.720 -9.699 27.645 1.00 86.50 170 LYS A O 1
ATOM 1336 N N . ASP A 1 171 ? -7.384 -9.076 25.581 1.00 83.31 171 ASP A N 1
ATOM 1337 C CA . ASP A 1 171 ? -6.407 -7.993 25.420 1.00 83.31 171 ASP A CA 1
ATOM 1338 C C . ASP A 1 171 ? -6.587 -6.895 26.475 1.00 83.31 171 ASP A C 1
ATOM 1340 O O . ASP A 1 171 ? -5.616 -6.414 27.057 1.00 83.31 171 ASP A O 1
ATOM 1344 N N . LEU A 1 172 ? -7.838 -6.540 26.783 1.00 82.56 172 LEU A N 1
ATOM 1345 C CA . LEU A 1 172 ? -8.159 -5.521 27.785 1.00 82.56 172 LEU A CA 1
ATOM 1346 C C . LEU A 1 172 ? -8.211 -6.066 29.219 1.00 82.56 172 LEU A C 1
ATOM 1348 O O . LEU A 1 172 ? -8.434 -5.295 30.149 1.00 82.56 172 LEU A O 1
ATOM 1352 N N . SER A 1 173 ? -8.013 -7.375 29.419 1.00 86.44 173 SER A N 1
ATOM 1353 C CA . SER A 1 173 ? -8.173 -8.039 30.723 1.00 86.44 173 SER A CA 1
ATOM 1354 C C . SER A 1 173 ? -9.528 -7.737 31.389 1.00 86.44 173 SER A C 1
ATOM 1356 O O . SER A 1 173 ? -9.625 -7.599 32.608 1.00 86.44 173 SER A O 1
ATOM 1358 N N . MET A 1 174 ? -10.584 -7.630 30.580 1.00 88.56 174 MET A N 1
ATOM 1359 C CA . MET A 1 174 ? -11.956 -7.347 31.010 1.00 88.56 174 MET A CA 1
ATOM 1360 C C . MET A 1 174 ? -12.852 -8.559 30.773 1.00 88.56 174 MET A C 1
ATOM 1362 O O . MET A 1 174 ? -12.546 -9.442 29.971 1.00 88.56 174 MET A O 1
ATOM 1366 N N . SER A 1 175 ? -14.012 -8.607 31.429 1.00 89.31 175 SER A N 1
ATOM 1367 C CA . SER A 1 175 ? -14.984 -9.644 31.097 1.00 89.31 175 SER A CA 1
ATOM 1368 C C . SER A 1 175 ? -15.601 -9.389 29.715 1.00 89.31 175 SER A C 1
ATOM 1370 O O . SER A 1 175 ? -15.923 -8.257 29.342 1.00 89.31 175 SER A O 1
ATOM 1372 N N . THR A 1 176 ? -15.874 -10.461 28.967 1.00 86.88 176 THR A N 1
ATOM 1373 C CA . THR A 1 176 ? -16.621 -10.377 27.697 1.00 86.88 176 THR A CA 1
ATOM 1374 C C . THR A 1 176 ? -17.985 -9.714 27.885 1.00 86.88 176 THR A C 1
ATOM 1376 O O . THR A 1 176 ? -18.497 -9.061 26.980 1.00 86.88 176 THR A O 1
ATOM 1379 N N . THR A 1 177 ? -18.579 -9.830 29.075 1.00 88.69 177 THR A N 1
ATOM 1380 C CA . THR A 1 177 ? -19.846 -9.177 29.419 1.00 88.69 177 THR A CA 1
ATOM 1381 C C . THR A 1 177 ? -19.713 -7.658 29.455 1.00 88.69 177 THR A C 1
ATOM 1383 O O . THR A 1 177 ? -20.569 -6.979 28.891 1.00 88.69 177 THR A O 1
ATOM 1386 N N . GLU A 1 178 ? -18.659 -7.122 30.071 1.00 86.00 178 GLU A N 1
ATOM 1387 C CA . GLU A 1 178 ? -18.404 -5.677 30.121 1.00 86.00 178 GLU A CA 1
ATOM 1388 C C . GLU A 1 178 ? -18.124 -5.116 28.729 1.00 86.00 178 GLU A C 1
ATOM 1390 O O . GLU A 1 178 ? -18.752 -4.137 28.328 1.00 86.00 178 GLU A O 1
ATOM 1395 N N . ILE A 1 179 ? -17.292 -5.798 27.941 1.00 87.56 179 ILE A N 1
ATOM 1396 C CA . ILE A 1 179 ? -17.035 -5.419 26.545 1.00 87.56 179 ILE A CA 1
ATOM 1397 C C . ILE A 1 179 ? -18.317 -5.438 25.712 1.00 87.56 179 ILE A C 1
ATOM 1399 O O . ILE A 1 179 ? -18.600 -4.508 24.959 1.00 87.56 179 ILE A O 1
ATOM 1403 N N . ASN A 1 180 ? -19.159 -6.453 25.894 1.00 88.31 180 ASN A N 1
ATOM 1404 C CA . ASN A 1 180 ? -20.453 -6.524 25.227 1.00 88.31 180 ASN A CA 1
ATOM 1405 C C . ASN A 1 180 ? -21.398 -5.375 25.640 1.00 88.31 180 ASN A C 1
ATOM 1407 O O . ASN A 1 180 ? -22.254 -4.982 24.847 1.00 88.31 180 ASN A O 1
ATOM 1411 N N . GLN A 1 181 ? -21.296 -4.837 26.861 1.00 86.56 181 GLN A N 1
ATOM 1412 C CA . GLN A 1 181 ? -22.062 -3.650 27.268 1.00 86.56 181 GLN A CA 1
ATOM 1413 C C . GLN A 1 181 ? -21.518 -2.376 26.619 1.00 86.56 181 GLN A C 1
ATOM 1415 O O . GLN A 1 181 ? -22.313 -1.568 26.141 1.00 86.56 181 GLN A O 1
ATOM 1420 N N . LEU A 1 182 ? -20.192 -2.231 26.5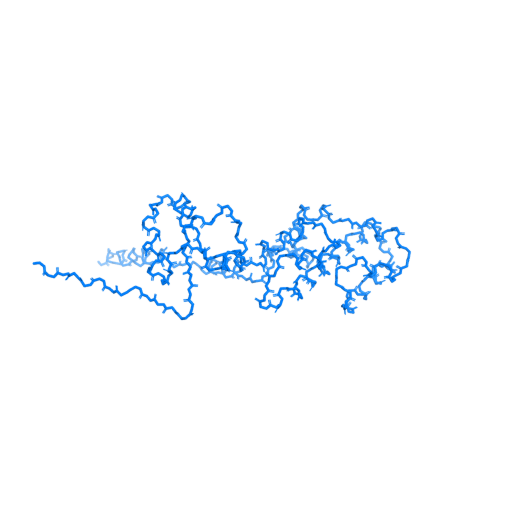37 1.00 85.31 182 LEU A N 1
ATOM 1421 C CA . LEU A 1 182 ? -19.537 -1.115 25.848 1.00 85.31 182 LEU A CA 1
ATOM 1422 C C . LEU A 1 182 ? -19.893 -1.089 24.355 1.00 85.31 182 LEU A C 1
ATOM 1424 O O . LEU A 1 182 ? -20.284 -0.060 23.817 1.00 85.31 182 LEU A O 1
ATOM 1428 N N . PHE A 1 183 ? -19.876 -2.238 23.681 1.00 87.38 183 PHE A N 1
ATOM 1429 C CA . PHE A 1 183 ? -20.302 -2.298 22.282 1.00 87.38 183 PHE A CA 1
ATOM 1430 C C . PHE A 1 183 ? -21.776 -1.934 22.094 1.00 87.38 183 PHE A C 1
ATOM 1432 O O . PHE A 1 183 ? -22.130 -1.246 21.139 1.00 87.38 183 PHE A O 1
ATOM 1439 N N . LYS A 1 184 ? -22.650 -2.333 23.022 1.00 85.62 184 LYS A N 1
ATOM 1440 C CA . LYS A 1 184 ? -24.065 -1.943 22.979 1.00 85.62 184 LYS A CA 1
ATOM 1441 C C . LYS A 1 184 ? -24.270 -0.446 23.211 1.00 85.62 184 LYS A C 1
ATOM 1443 O O . LYS A 1 184 ? -25.169 0.117 22.591 1.00 85.62 184 LYS A O 1
ATOM 1448 N N . SER A 1 185 ? -23.476 0.203 24.069 1.00 82.38 185 SER A N 1
ATOM 1449 C CA . SER A 1 185 ? -23.574 1.657 24.280 1.00 82.38 185 SER A CA 1
ATOM 1450 C C . SER A 1 185 ? -23.098 2.457 23.065 1.00 82.38 185 SER A C 1
ATOM 1452 O O . SER A 1 185 ? -23.631 3.533 22.816 1.00 82.38 185 SER A O 1
ATOM 1454 N N . LEU A 1 186 ? -22.185 1.898 22.264 1.00 81.12 186 LEU A N 1
ATOM 1455 C CA . LEU A 1 186 ? -21.759 2.445 20.969 1.00 81.12 186 LEU A CA 1
ATOM 1456 C C . LEU A 1 186 ? -22.772 2.207 19.830 1.00 81.12 186 LEU A C 1
ATOM 1458 O O . LEU A 1 186 ? -22.592 2.731 18.734 1.00 81.12 186 LEU A O 1
ATOM 1462 N N . GLY A 1 187 ? -23.844 1.441 20.070 1.00 79.31 187 GLY A N 1
ATOM 1463 C CA . GLY A 1 187 ? -24.857 1.115 19.060 1.00 79.31 187 GLY A CA 1
ATOM 1464 C C . GLY A 1 187 ? -24.550 -0.138 18.231 1.00 79.31 187 GLY A C 1
ATOM 1465 O O . GLY A 1 187 ? -25.235 -0.399 17.241 1.00 79.31 187 GLY A O 1
ATOM 1466 N N . CYS A 1 188 ? -23.557 -0.943 18.624 1.00 83.31 188 CYS A N 1
ATOM 1467 C CA . CYS A 1 188 ? -23.269 -2.217 17.971 1.00 83.31 188 CYS A CA 1
ATOM 1468 C C . CYS A 1 188 ? -24.278 -3.301 18.388 1.00 83.31 188 CYS A C 1
ATOM 1470 O O . CYS A 1 188 ? -24.639 -3.450 19.562 1.00 83.31 188 CYS A O 1
ATOM 1472 N N . LYS A 1 189 ? -24.692 -4.126 17.423 1.00 84.06 189 LYS A N 1
ATOM 1473 C CA . LYS A 1 189 ? -25.509 -5.326 17.638 1.00 84.06 189 LYS A CA 1
ATOM 1474 C C . LYS A 1 189 ? -24.591 -6.535 17.775 1.00 84.06 189 LYS A C 1
ATOM 1476 O O . LYS A 1 189 ? -23.720 -6.760 16.944 1.00 84.06 189 LYS A O 1
ATOM 1481 N N . ILE A 1 190 ? -24.785 -7.319 18.834 1.00 86.00 190 ILE A N 1
ATOM 1482 C CA . ILE A 1 190 ? -23.996 -8.534 19.070 1.00 86.00 190 ILE A CA 1
ATOM 1483 C C . ILE A 1 190 ? -24.741 -9.719 18.477 1.00 86.00 190 ILE A C 1
ATOM 1485 O O . ILE A 1 190 ? -25.723 -10.189 19.057 1.00 86.00 190 ILE A O 1
ATOM 1489 N N . SER A 1 191 ? -24.279 -10.192 17.327 1.00 81.38 191 SER A N 1
ATOM 1490 C CA . SER A 1 191 ? -24.913 -11.279 16.585 1.00 81.38 191 SER A CA 1
ATOM 1491 C C . SER A 1 191 ? -23.880 -12.237 16.002 1.00 81.38 191 SER A C 1
ATOM 1493 O O . SER A 1 191 ? -22.717 -11.891 15.800 1.00 81.38 191 SER A O 1
ATOM 1495 N N . LYS A 1 192 ? -24.313 -13.474 15.738 1.00 81.94 192 LYS A N 1
ATOM 1496 C CA . LYS A 1 192 ? -23.577 -14.365 14.837 1.00 81.94 192 LYS A CA 1
ATOM 1497 C C . LYS A 1 192 ? -23.708 -13.787 13.427 1.00 81.94 192 LYS A C 1
ATOM 1499 O O . LYS A 1 192 ? -24.819 -13.432 13.033 1.00 81.94 192 LYS A O 1
ATOM 1504 N N . LEU A 1 193 ? -22.603 -13.667 12.695 1.00 71.06 193 LEU A N 1
ATOM 1505 C CA . LEU A 1 193 ? -22.665 -13.226 11.302 1.00 71.06 193 LEU A CA 1
ATOM 1506 C C . LEU A 1 193 ? -23.361 -14.294 10.455 1.00 71.06 193 LEU A C 1
ATOM 1508 O O . LEU A 1 193 ? -23.049 -15.488 10.549 1.00 71.06 193 LEU A O 1
ATOM 1512 N N . THR A 1 194 ? -24.269 -13.850 9.591 1.00 74.62 194 THR A N 1
ATOM 1513 C CA . THR A 1 194 ? -24.839 -14.698 8.535 1.00 74.62 194 THR A CA 1
ATOM 1514 C C . THR A 1 194 ? -23.759 -15.104 7.529 1.00 74.62 194 THR A C 1
ATOM 1516 O O . THR A 1 194 ? -22.752 -14.412 7.403 1.00 74.62 194 THR A O 1
ATOM 1519 N N . ASP A 1 195 ? -23.952 -16.195 6.778 1.00 70.25 195 ASP A N 1
ATOM 1520 C CA . ASP A 1 195 ? -22.956 -16.645 5.786 1.00 70.25 195 ASP A CA 1
ATOM 1521 C C . ASP A 1 195 ? -22.635 -15.535 4.768 1.00 70.25 195 ASP A C 1
ATOM 1523 O O . ASP A 1 195 ? -21.475 -15.273 4.470 1.00 70.25 195 ASP A O 1
ATOM 1527 N N . ARG A 1 196 ? -23.656 -14.776 4.338 1.00 67.38 196 ARG A N 1
ATOM 1528 C CA . ARG A 1 196 ? -23.499 -13.609 3.450 1.00 67.38 196 ARG A CA 1
ATOM 1529 C C . ARG A 1 196 ? -22.663 -12.495 4.076 1.00 67.38 196 ARG A C 1
ATOM 1531 O O . ARG A 1 196 ? -21.858 -11.871 3.390 1.00 67.38 196 ARG A O 1
ATOM 1538 N N . GLU A 1 197 ? -22.856 -12.224 5.365 1.00 68.19 197 GLU A N 1
ATOM 1539 C CA . GLU A 1 197 ? -22.052 -11.239 6.089 1.00 68.19 197 GLU A CA 1
ATOM 1540 C C . GLU A 1 197 ? -20.631 -11.746 6.321 1.00 68.19 197 GLU A C 1
ATOM 1542 O O . GLU A 1 197 ? -19.707 -10.958 6.196 1.00 68.19 197 GLU A O 1
ATOM 1547 N N . ARG A 1 198 ? -20.414 -13.040 6.580 1.00 67.50 198 ARG A N 1
ATOM 1548 C CA . ARG A 1 198 ? -19.062 -13.606 6.720 1.00 67.50 198 ARG A CA 1
ATOM 1549 C C . ARG A 1 198 ? -18.263 -13.494 5.431 1.00 67.50 198 ARG A C 1
ATOM 1551 O O . ARG A 1 198 ? -17.135 -13.008 5.479 1.00 67.50 198 ARG A O 1
ATOM 1558 N N . THR A 1 199 ? -18.866 -13.844 4.293 1.00 68.25 199 THR A N 1
ATOM 1559 C CA . THR A 1 199 ? -18.229 -13.696 2.977 1.00 68.25 199 THR A CA 1
ATOM 1560 C C . THR A 1 199 ? -17.932 -12.228 2.672 1.00 68.25 199 THR A C 1
ATOM 1562 O O . THR A 1 199 ? -16.815 -11.905 2.282 1.00 68.25 199 THR A O 1
ATOM 1565 N N . ARG A 1 200 ? -18.885 -11.317 2.932 1.00 63.31 200 ARG A N 1
ATOM 1566 C CA . ARG A 1 200 ? -18.687 -9.869 2.735 1.00 63.31 200 ARG A CA 1
ATOM 1567 C C . ARG A 1 200 ? -17.590 -9.296 3.634 1.00 63.31 200 ARG A C 1
ATOM 1569 O O . ARG A 1 200 ? -16.868 -8.398 3.225 1.00 63.31 200 ARG A O 1
ATOM 1576 N N . LEU A 1 201 ? -17.499 -9.779 4.871 1.00 62.03 201 LEU A N 1
ATOM 1577 C CA . LEU A 1 201 ? -16.572 -9.268 5.880 1.00 62.03 201 LEU A CA 1
ATOM 1578 C C . LEU A 1 201 ? -15.225 -10.015 5.867 1.00 62.03 201 LEU A C 1
ATOM 1580 O O . LEU A 1 201 ? -14.343 -9.676 6.653 1.00 62.03 201 LEU A O 1
ATOM 1584 N N . GLY A 1 202 ? -15.049 -10.992 4.967 1.00 61.16 202 GLY A N 1
ATOM 1585 C CA . GLY A 1 202 ? -13.794 -11.713 4.746 1.00 61.16 202 GLY A CA 1
ATOM 1586 C C . GLY A 1 202 ? -13.329 -12.546 5.943 1.00 61.16 202 GLY A C 1
ATOM 1587 O O . GLY A 1 202 ? -12.120 -12.687 6.147 1.00 61.16 202 GLY A O 1
ATOM 1588 N N . ILE A 1 203 ? -14.276 -13.043 6.744 1.00 65.19 203 ILE A N 1
ATOM 1589 C CA . ILE A 1 203 ? -14.034 -13.822 7.965 1.00 65.19 203 ILE A CA 1
ATOM 1590 C C . ILE A 1 203 ? -14.056 -15.314 7.617 1.00 65.19 203 ILE A C 1
ATOM 1592 O O . ILE A 1 203 ? -14.970 -15.774 6.939 1.00 65.19 203 ILE A O 1
ATOM 1596 N N . ALA A 1 204 ? -13.053 -16.061 8.088 1.00 60.72 204 ALA A N 1
ATOM 1597 C CA . ALA A 1 204 ? -12.909 -17.492 7.821 1.00 60.72 204 ALA A CA 1
ATOM 1598 C C . ALA A 1 204 ? -14.082 -18.325 8.378 1.00 60.72 204 ALA A C 1
ATOM 1600 O O . ALA A 1 204 ? -14.630 -18.020 9.440 1.00 60.72 204 ALA A O 1
ATOM 1601 N N . ASP A 1 205 ? -14.432 -19.412 7.681 1.00 59.31 205 ASP A N 1
ATOM 1602 C CA . ASP A 1 205 ? -15.599 -20.255 7.996 1.00 59.31 205 ASP A CA 1
ATOM 1603 C C . ASP A 1 205 ? -15.534 -20.910 9.383 1.00 59.31 205 ASP A C 1
ATOM 1605 O O . ASP A 1 205 ? -16.561 -21.187 10.001 1.00 59.31 205 ASP A O 1
ATOM 1609 N N . ASN A 1 206 ? -14.329 -21.098 9.926 1.00 60.72 206 ASN A N 1
ATOM 1610 C CA . ASN A 1 206 ? -14.115 -21.623 11.276 1.00 60.72 206 ASN A CA 1
ATOM 1611 C C . ASN A 1 206 ? -14.568 -20.664 12.397 1.00 60.72 206 ASN A C 1
ATOM 1613 O O . ASN A 1 206 ? -14.761 -21.108 13.526 1.00 60.72 206 ASN A O 1
ATOM 1617 N N . ALA A 1 207 ? -14.774 -19.376 12.102 1.00 58.09 207 ALA A N 1
ATOM 1618 C CA . ALA A 1 207 ? -15.241 -18.363 13.049 1.00 58.09 207 ALA A CA 1
ATOM 1619 C C . ALA A 1 207 ? -16.768 -18.138 12.989 1.00 58.09 207 ALA A C 1
ATOM 1621 O O . ALA A 1 207 ? -17.274 -17.144 13.513 1.00 58.09 207 ALA A O 1
ATOM 1622 N N . ALA A 1 208 ? -17.516 -19.048 12.351 1.00 57.94 208 ALA A N 1
ATOM 1623 C CA . ALA A 1 208 ? -18.968 -18.962 12.168 1.00 57.94 208 ALA A CA 1
ATOM 1624 C C . ALA A 1 208 ? -19.783 -18.991 13.474 1.00 57.94 208 ALA A C 1
ATOM 1626 O O . ALA A 1 208 ? -20.864 -18.403 13.557 1.00 57.94 208 ALA A O 1
ATOM 1627 N N . GLU A 1 209 ? -19.274 -19.680 14.495 1.00 64.62 209 GLU A N 1
ATOM 1628 C CA . GLU A 1 209 ? -19.925 -19.821 15.802 1.00 64.62 209 GLU A CA 1
ATOM 1629 C C . GLU A 1 209 ? -19.746 -18.576 16.690 1.00 64.62 209 GLU A C 1
ATOM 1631 O O . GLU A 1 209 ? -20.597 -18.301 17.545 1.00 64.62 209 GLU A O 1
ATOM 1636 N N . THR A 1 210 ? -18.681 -17.798 16.475 1.00 72.94 210 THR A N 1
ATOM 1637 C CA . THR A 1 210 ? -18.295 -16.689 17.354 1.00 72.94 210 THR A CA 1
ATOM 1638 C C . THR A 1 210 ? -19.200 -15.477 17.148 1.00 72.94 210 THR A C 1
ATOM 1640 O O . THR A 1 210 ? -19.407 -14.989 16.033 1.00 72.94 210 THR A O 1
ATOM 1643 N N . LYS A 1 211 ? -19.762 -14.962 18.246 1.00 78.69 211 LYS A N 1
ATOM 1644 C CA . LYS A 1 211 ? -20.568 -13.734 18.224 1.00 78.69 211 LYS A CA 1
ATOM 1645 C C . LYS A 1 211 ? -19.648 -12.535 18.027 1.00 78.69 211 LYS A C 1
ATOM 1647 O O . LYS A 1 211 ? -18.645 -12.418 18.719 1.00 78.69 211 LYS A O 1
ATOM 1652 N N . ARG A 1 212 ? -20.026 -11.618 17.139 1.00 81.31 212 ARG A N 1
ATOM 1653 C CA . ARG A 1 212 ? -19.280 -10.379 16.895 1.00 81.31 212 ARG A CA 1
ATOM 1654 C C . ARG A 1 212 ? -20.148 -9.160 17.154 1.00 81.31 212 ARG A C 1
ATOM 1656 O O . ARG A 1 212 ? -21.370 -9.213 17.003 1.00 81.31 212 ARG A O 1
ATOM 1663 N N . ALA A 1 213 ? -19.514 -8.070 17.563 1.00 84.62 213 ALA A N 1
ATOM 1664 C CA . ALA A 1 213 ? -20.149 -6.770 17.692 1.00 84.62 213 ALA A CA 1
ATOM 1665 C C . ALA A 1 213 ? -20.131 -6.074 16.328 1.00 84.62 213 ALA A C 1
ATOM 1667 O O . ALA A 1 213 ? -19.068 -5.680 15.858 1.00 84.62 213 ALA A O 1
ATOM 1668 N N . VAL A 1 214 ? -21.299 -5.946 15.696 1.00 82.69 214 VAL A N 1
ATOM 1669 C CA . VAL A 1 214 ? -21.462 -5.365 14.357 1.00 82.69 214 VAL A CA 1
ATOM 1670 C C . VAL A 1 214 ? -22.124 -3.994 14.453 1.00 82.69 214 VAL A C 1
ATOM 1672 O O . VAL A 1 214 ? -23.189 -3.864 15.063 1.00 82.69 214 VAL A O 1
ATOM 1675 N N . LEU A 1 215 ? -21.533 -2.976 13.831 1.00 80.69 215 LEU A N 1
ATOM 1676 C CA . LEU A 1 215 ? -22.131 -1.647 13.717 1.00 80.69 215 LEU A CA 1
ATOM 1677 C C . LEU A 1 215 ? -22.896 -1.522 12.390 1.00 80.69 215 LEU A C 1
ATOM 1679 O O . LEU A 1 215 ? -22.344 -1.724 11.311 1.00 80.69 215 LEU A O 1
ATOM 1683 N N . THR A 1 216 ? -24.184 -1.186 12.467 1.00 76.31 216 THR A N 1
ATOM 1684 C CA . THR A 1 216 ? -25.071 -1.035 11.301 1.00 76.31 216 THR A CA 1
ATOM 1685 C C . THR A 1 216 ? -25.610 0.388 11.217 1.00 76.31 216 THR A C 1
ATOM 1687 O O . THR A 1 216 ? -26.043 0.929 12.232 1.00 76.31 216 THR A O 1
ATOM 1690 N N . ALA A 1 217 ? -25.631 0.974 10.016 1.00 73.56 217 ALA A N 1
ATOM 1691 C CA . ALA A 1 217 ? -26.260 2.268 9.757 1.00 73.56 217 ALA A CA 1
ATOM 1692 C C . ALA A 1 217 ? -27.703 2.091 9.226 1.00 73.56 217 ALA A C 1
ATOM 1694 O O . ALA A 1 217 ? -27.916 1.218 8.380 1.00 73.56 217 ALA A O 1
ATOM 1695 N N . PRO A 1 218 ? -28.680 2.921 9.646 1.00 78.88 218 PRO A N 1
ATOM 1696 C CA . PRO A 1 218 ? -28.579 3.977 10.660 1.00 78.88 218 PRO A CA 1
ATOM 1697 C C . PRO A 1 218 ? -28.413 3.413 12.084 1.00 78.88 218 PRO A C 1
ATOM 1699 O O . PRO A 1 218 ? -28.876 2.313 12.377 1.00 78.88 218 PRO A O 1
ATOM 1702 N N . VAL A 1 219 ? -27.737 4.165 12.960 1.00 73.94 219 VAL A N 1
ATOM 1703 C CA . VAL A 1 219 ? -27.411 3.715 14.325 1.00 73.94 219 VAL A CA 1
ATOM 1704 C C . VAL A 1 219 ? -28.681 3.606 15.172 1.00 73.94 219 VAL A C 1
ATOM 1706 O O . VAL A 1 219 ? -29.428 4.573 15.316 1.00 73.94 219 VAL A O 1
ATOM 1709 N N . GLU A 1 220 ? -28.901 2.435 15.772 1.00 72.00 220 GLU A N 1
ATOM 1710 C CA . GLU A 1 220 ? -29.991 2.180 16.716 1.00 72.00 220 GLU A CA 1
ATOM 1711 C C . GLU A 1 220 ? -29.424 1.891 18.108 1.00 72.00 220 GLU A C 1
ATOM 1713 O O . GLU A 1 220 ? -28.855 0.825 18.353 1.00 72.00 220 GLU A O 1
ATOM 1718 N N . PHE A 1 221 ? -29.609 2.820 19.046 1.00 74.75 221 PHE A N 1
ATOM 1719 C CA . PHE A 1 221 ? -29.203 2.598 20.433 1.00 74.75 221 PHE A CA 1
ATOM 1720 C C . PHE A 1 221 ? -30.197 1.683 21.172 1.00 74.75 221 PHE A C 1
ATOM 1722 O O . PHE A 1 221 ? -31.412 1.774 20.951 1.00 74.75 221 PHE A O 1
ATOM 1729 N N . PRO A 1 222 ? -29.723 0.817 22.089 1.00 67.88 222 PRO A N 1
ATOM 1730 C CA . PRO A 1 222 ? -30.599 -0.007 22.910 1.00 67.88 222 PRO A CA 1
ATOM 1731 C C . PRO A 1 222 ? -31.557 0.867 23.724 1.00 67.88 222 PRO A C 1
ATOM 1733 O O . PRO A 1 222 ? -31.135 1.795 24.413 1.00 67.88 222 PRO A O 1
ATOM 1736 N N . LYS A 1 223 ? -32.857 0.551 23.694 1.00 72.38 223 LYS A N 1
ATOM 1737 C CA . LYS A 1 223 ? -33.842 1.267 24.515 1.00 72.38 223 LYS A CA 1
ATOM 1738 C C . LYS A 1 223 ? -33.492 1.109 26.005 1.00 72.38 223 LYS A C 1
ATOM 1740 O O . LYS A 1 223 ? -33.206 -0.017 26.432 1.00 72.38 223 LYS A O 1
ATOM 1745 N N . PRO A 1 224 ? -33.542 2.187 26.812 1.00 70.19 224 PRO A N 1
ATOM 1746 C CA . PRO A 1 224 ? -33.280 2.097 28.241 1.00 70.19 224 PRO A CA 1
ATOM 1747 C C . PRO A 1 224 ? -34.263 1.113 28.881 1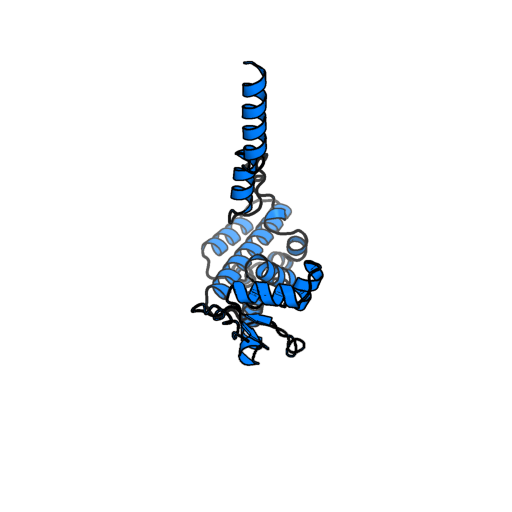.00 70.19 224 PRO A C 1
ATOM 1749 O O . PRO A 1 224 ? -35.474 1.176 28.660 1.00 70.19 224 PRO A O 1
ATOM 1752 N N . ARG A 1 225 ? -33.737 0.167 29.664 1.00 63.50 225 ARG A N 1
ATOM 1753 C CA . ARG A 1 225 ? -34.564 -0.805 30.384 1.00 63.50 225 ARG A CA 1
ATOM 1754 C C . ARG A 1 225 ? -35.375 -0.065 31.447 1.00 63.50 225 ARG A C 1
ATOM 1756 O O . ARG A 1 225 ? -34.813 0.346 32.460 1.00 63.50 225 ARG A O 1
ATOM 1763 N N . LEU A 1 226 ? -36.688 0.077 31.246 1.00 60.91 226 LEU A N 1
ATOM 1764 C CA . LEU A 1 226 ? -37.581 0.504 32.323 1.00 60.91 226 LEU A CA 1
ATOM 1765 C C . LEU A 1 226 ? -37.503 -0.542 33.441 1.00 60.91 226 LEU A C 1
ATOM 1767 O O . LEU A 1 226 ? -37.911 -1.690 33.255 1.00 60.91 226 LEU A O 1
ATOM 1771 N N . LYS A 1 227 ? -36.971 -0.154 34.606 1.00 61.19 227 LYS A N 1
ATOM 1772 C CA . LYS A 1 227 ? -37.091 -0.967 35.818 1.00 61.19 227 LYS A CA 1
ATOM 1773 C C . LYS A 1 227 ? -38.580 -1.119 36.115 1.00 61.19 227 LYS A C 1
ATOM 1775 O O . LYS A 1 227 ? -39.264 -0.139 36.402 1.00 61.19 227 LYS A O 1
ATOM 1780 N N . ARG A 1 228 ? -39.080 -2.348 36.012 1.00 56.62 228 ARG A N 1
ATOM 1781 C CA . ARG A 1 228 ? -40.428 -2.704 36.448 1.00 56.62 228 ARG A CA 1
ATOM 1782 C C . ARG A 1 228 ? -40.488 -2.410 37.949 1.00 56.62 228 ARG A C 1
ATOM 1784 O O . ARG A 1 228 ? -39.742 -3.027 38.702 1.00 56.62 228 ARG A O 1
ATOM 1791 N N . LYS A 1 229 ? -41.293 -1.420 38.356 1.00 53.59 229 LYS A N 1
ATOM 1792 C CA . LYS A 1 229 ? -41.589 -1.176 39.774 1.00 53.59 229 LYS A CA 1
ATOM 1793 C C . LYS A 1 229 ? -42.238 -2.453 40.314 1.00 53.59 229 LYS A C 1
ATOM 1795 O O . LYS A 1 229 ? -43.340 -2.792 39.886 1.00 53.59 229 LYS A O 1
ATOM 1800 N N . THR A 1 230 ? -41.496 -3.195 41.128 1.00 56.84 230 THR A N 1
ATOM 1801 C CA . THR A 1 230 ? -42.031 -4.186 42.069 1.00 56.84 230 THR A CA 1
ATOM 1802 C C . THR A 1 230 ? -42.495 -3.467 43.314 1.00 56.84 230 THR A C 1
ATOM 1804 O O . THR A 1 230 ? -41.725 -2.582 43.757 1.00 56.84 230 THR A O 1
#

InterPro domains:
  IPR009668 RNA polymerase I associated factor, A49-like [PF06870] (1-159)
  IPR009668 RNA polymerase I associated factor, A49-like [PTHR14440] (8-158)

Secondary structure (DSSP, 8-state):
-HHHHHHHHHHHHHHHTTS--HHHHHHHHHHTSSSPPP-TT-SSTTTSS-HHHHS-HHHHHH---HHHHH---HHHHHHTSS----HHHHHHHHHHHHS---HHHHHHHHHHHHHHHHHHHHHHHHTSS---HHHHHHHTTTS-HHHHHHHHHHHS-S--SEEEHHHHHHHTT--HHHHHHHHHHTT-EEEEPPHHHHHHHT--GGGTTSEEEE--SSP-PPPP------